Protein AF-A0AAE9IVL5-F1 (afdb_monomer_lite)

InterPro domains:
  IPR004151 7TM GPCR, serpentine receptor class e (Sre) [PF03125] (4-65)
  IPR004151 7TM GPCR, serpentine receptor class e (Sre) [PF03125] (86-334)

Organism: Caenorhabditis briggsae (NCBI:txid6238)

Radius of gyration: 23.77 Å; chains: 1; bounding box: 67×48×66 Å

Sequence (371 aa):
MSGILPEYNIVLVHILDSLLMLPALVMCISLLLSCPSWKEEFLKNLPIIGNHRSSRIGNYDFRQKKSVVSESEVLLTRYILFSVAMIVSFYNSSDLLWLPVYSINDRIHESSFYVILGCFQIVIYCFTGYVIIKTCSIFLRIKLFHENINILMTWFLCQWFEAILAKCVIIPYQTGMIQIGQDPRKTYFNWWTDNRTEMLIVKDKNEIWSLYVSSCFMWHYIWSVMFGPVVVGVERLCATYYIQDYENSRRRQIPIILILVTNLITIPYAYLVINDQIPFMIAYGQCVMNAAIVFFGYLIGFRINVIWRDRMDSDQSRYSLARKFQVEENIRYLLSRVGCVYHMDILLVILERCFYKRDSNNTSIPETFIV

Secondary structure (DSSP, 8-state):
--SSHHHHHHHHHHHHHHHTTHHHHHHHHHHHHHSHHHHHHHHHTSTTTTT-------------------GGGTTGGGGSSSS--EEEEETT---EEEES-SEES-GGGGSHHHHHHHHHHHHHHHHHHHHHHHHHHHHHH--SS-HHHHHHHHHHHHHHHHHHHHHHHHHHHHTTSS--SS-TT--EE-S--S-TTTSEEES-GGGGHHHHHHHHHHHHHHHHHHHHHHHHHHHHHHHHHTTTTTTTS--THHHHHHHHHHHHHHHHHHHHHHTT-S-HHHHHHHHHHHHHHHHHHHHHHHHHHHHHHHHHHH-GGGS-HHHHHHHHHHHHHHHHHHHHHHHHHHHHHHHHHHHHHHHTTT----S----

Structure (mmCIF, N/CA/C/O backbone):
data_AF-A0AAE9IVL5-F1
#
_entry.id   AF-A0AAE9IVL5-F1
#
loop_
_atom_site.group_PDB
_atom_site.id
_atom_site.type_symbol
_atom_site.label_atom_id
_atom_site.label_alt_id
_atom_site.label_comp_id
_atom_site.label_asym_id
_atom_site.label_entity_id
_atom_site.label_seq_id
_atom_site.pdbx_PDB_ins_code
_atom_site.Cartn_x
_atom_site.Cartn_y
_atom_site.Cartn_z
_atom_site.occupancy
_atom_site.B_iso_or_equiv
_atom_site.auth_seq_id
_atom_site.auth_comp_id
_atom_site.auth_asym_id
_atom_site.auth_atom_id
_atom_site.pdbx_PDB_model_num
ATOM 1 N N . MET A 1 1 ? -35.720 -20.111 13.773 1.00 28.56 1 MET A N 1
ATOM 2 C CA . MET A 1 1 ? -34.557 -20.379 12.892 1.00 28.56 1 MET A CA 1
ATOM 3 C C . MET A 1 1 ? -33.635 -19.150 12.899 1.00 28.56 1 MET A C 1
ATOM 5 O O . MET A 1 1 ? -33.369 -18.558 11.867 1.00 28.56 1 MET A O 1
ATOM 9 N N . SER A 1 2 ? -33.217 -18.719 14.096 1.00 26.53 2 SER A N 1
ATOM 10 C CA . SER A 1 2 ? -32.773 -17.340 14.394 1.00 26.53 2 SER A CA 1
ATOM 11 C C . SER A 1 2 ? -31.457 -17.262 15.191 1.00 26.53 2 SER A C 1
ATOM 13 O O . SER A 1 2 ? -31.103 -16.194 15.668 1.00 26.53 2 SER A O 1
ATOM 15 N N . GLY A 1 3 ? -30.729 -18.376 15.340 1.00 27.05 3 GLY A N 1
ATOM 16 C CA . GLY A 1 3 ? -29.498 -18.438 16.146 1.00 27.05 3 GLY A CA 1
ATOM 17 C C . GLY A 1 3 ? -28.181 -18.486 15.362 1.00 27.05 3 GLY A C 1
ATOM 18 O O . GLY A 1 3 ? -27.140 -18.239 15.945 1.00 27.05 3 GLY A O 1
ATOM 19 N N . ILE A 1 4 ? -28.202 -18.780 14.055 1.00 29.44 4 ILE A N 1
ATOM 20 C CA . ILE A 1 4 ? -26.976 -19.097 13.285 1.00 29.44 4 ILE A CA 1
ATOM 21 C C . ILE A 1 4 ? -26.446 -17.886 12.488 1.00 29.44 4 ILE A C 1
ATOM 23 O O . ILE A 1 4 ? -25.255 -17.791 12.210 1.00 29.44 4 ILE A O 1
ATOM 27 N N . LEU A 1 5 ? -27.306 -16.920 12.145 1.00 29.39 5 LEU A N 1
ATOM 28 C CA . LEU A 1 5 ? -26.910 -15.718 11.391 1.00 29.39 5 LEU A CA 1
ATOM 29 C C . LEU A 1 5 ? -25.988 -14.733 12.153 1.00 29.39 5 LEU A C 1
ATOM 31 O O . LEU A 1 5 ? -25.097 -14.177 11.510 1.00 29.39 5 LEU A O 1
ATOM 35 N N . PRO A 1 6 ? -26.160 -14.482 13.470 1.00 43.28 6 PRO A N 1
ATOM 36 C CA . PRO A 1 6 ? -25.337 -13.505 14.190 1.00 43.28 6 PRO A CA 1
ATOM 37 C C . PRO A 1 6 ? -23.869 -13.932 14.292 1.00 43.28 6 PRO A C 1
ATOM 39 O O . PRO A 1 6 ? -22.978 -13.141 14.000 1.00 43.28 6 PRO A O 1
ATOM 42 N N . GLU A 1 7 ? -23.616 -15.198 14.637 1.00 42.75 7 GLU A N 1
ATOM 43 C CA . GLU A 1 7 ? -22.260 -15.747 14.787 1.00 42.75 7 GLU A CA 1
ATOM 44 C C . GLU A 1 7 ? -21.489 -15.750 13.463 1.00 42.75 7 GLU A C 1
ATOM 46 O O . GLU A 1 7 ? -20.293 -15.459 13.440 1.00 42.75 7 GLU A O 1
ATOM 51 N N . TYR A 1 8 ? -22.176 -15.999 12.342 1.00 43.59 8 TYR A N 1
ATOM 52 C CA . TYR A 1 8 ? -21.555 -15.980 11.017 1.00 43.59 8 TYR A CA 1
ATOM 53 C C . TYR A 1 8 ? -21.057 -14.582 10.630 1.00 43.59 8 TYR A C 1
ATOM 55 O O . TYR A 1 8 ? -19.970 -14.449 10.071 1.00 43.59 8 TYR A O 1
ATOM 63 N N . ASN A 1 9 ? -21.815 -13.535 10.974 1.00 53.88 9 ASN A N 1
ATOM 64 C CA . ASN A 1 9 ? -21.404 -12.150 10.739 1.00 53.88 9 ASN A CA 1
ATOM 65 C C . ASN A 1 9 ? -20.173 -11.778 11.577 1.00 53.88 9 ASN A C 1
ATOM 67 O O . ASN A 1 9 ? -19.283 -11.102 11.073 1.00 53.88 9 ASN A O 1
ATOM 71 N N . ILE A 1 10 ? -20.085 -12.262 12.818 1.00 55.78 10 ILE A N 1
ATOM 72 C CA . ILE A 1 10 ? -18.976 -11.975 13.740 1.00 55.78 10 ILE A CA 1
ATOM 73 C C . ILE A 1 10 ? -17.678 -12.684 13.314 1.00 55.78 10 ILE A C 1
ATOM 75 O O . ILE A 1 10 ? -16.611 -12.070 13.281 1.00 55.78 10 ILE A O 1
ATOM 79 N N . VAL A 1 11 ? -17.741 -13.965 12.932 1.00 59.09 11 VAL A N 1
ATOM 80 C CA . VAL A 1 11 ? -16.562 -14.690 12.417 1.00 59.09 11 VAL A CA 1
ATOM 81 C C . VAL A 1 11 ? -16.066 -14.064 11.118 1.00 59.09 11 VAL A C 1
ATOM 83 O O . VAL A 1 11 ? -14.864 -13.851 10.948 1.00 59.09 11 VAL A O 1
ATOM 86 N N . LEU A 1 12 ? -16.991 -13.734 10.212 1.00 56.34 12 LEU A N 1
ATOM 87 C CA . LEU A 1 12 ? -16.667 -13.079 8.951 1.00 56.34 12 LEU A CA 1
ATOM 88 C C . LEU A 1 12 ? -15.954 -11.751 9.216 1.00 56.34 12 LEU A C 1
ATOM 90 O O . LEU A 1 12 ? -14.888 -11.521 8.670 1.00 56.34 12 LEU A O 1
ATOM 94 N N . VAL A 1 13 ? -16.452 -10.944 10.144 1.00 56.38 13 VAL A N 1
ATOM 95 C CA . VAL A 1 13 ? -15.816 -9.702 10.594 1.00 56.38 13 VAL A CA 1
ATOM 96 C C . VAL A 1 13 ? -14.384 -9.885 11.093 1.00 56.38 13 VAL A C 1
ATOM 98 O O . VAL A 1 13 ? -13.509 -9.120 10.692 1.00 56.38 13 VAL A O 1
ATOM 101 N N . HIS A 1 14 ? -14.109 -10.877 11.945 1.00 60.38 14 HIS A N 1
ATOM 102 C CA . HIS A 1 14 ? -12.741 -11.109 12.425 1.00 60.38 14 HIS A CA 1
ATOM 103 C C . HIS A 1 14 ? -11.793 -11.478 11.284 1.00 60.38 14 HIS A C 1
ATOM 105 O O . HIS A 1 14 ? -10.629 -11.066 11.270 1.00 60.38 14 HIS A O 1
ATOM 111 N N . ILE A 1 15 ? -12.303 -12.216 10.296 1.00 59.41 15 ILE A N 1
ATOM 112 C CA . ILE A 1 15 ? -11.577 -12.492 9.060 1.00 59.41 15 ILE A CA 1
ATOM 113 C C . ILE A 1 15 ? -11.349 -11.182 8.292 1.00 59.41 15 ILE A C 1
ATOM 115 O O . ILE A 1 15 ? -10.222 -10.923 7.886 1.00 59.41 15 ILE A O 1
ATOM 119 N N . LEU A 1 16 ? -12.357 -10.315 8.155 1.00 55.78 16 LEU A N 1
ATOM 120 C CA . LEU A 1 16 ? -12.243 -9.025 7.458 1.00 55.78 16 LEU A CA 1
ATOM 121 C C . LEU A 1 16 ? -11.227 -8.073 8.095 1.00 55.78 16 LEU A C 1
ATOM 123 O O . LEU A 1 16 ? -10.409 -7.494 7.383 1.00 55.78 16 LEU A O 1
ATOM 127 N N . ASP A 1 17 ? -11.228 -7.947 9.420 1.00 60.44 17 ASP A N 1
ATOM 128 C CA . ASP A 1 17 ? -10.265 -7.111 10.145 1.00 60.44 17 ASP A CA 1
ATOM 129 C C . ASP A 1 17 ? -8.831 -7.667 10.011 1.00 60.44 17 ASP A C 1
ATOM 131 O O . ASP A 1 17 ? -7.860 -6.922 9.876 1.00 60.44 17 ASP A O 1
ATOM 135 N N . SER A 1 18 ? -8.693 -8.997 9.942 1.00 62.28 18 SER A N 1
ATOM 136 C CA . SER A 1 18 ? -7.418 -9.668 9.644 1.00 62.28 18 SER A CA 1
ATOM 137 C C . SER A 1 18 ? -6.957 -9.457 8.197 1.00 62.28 18 SER A C 1
ATOM 139 O O . SER A 1 18 ? -5.754 -9.440 7.922 1.00 62.28 18 SER A O 1
ATOM 141 N N . LEU A 1 19 ? -7.894 -9.270 7.265 1.00 59.75 19 LEU A N 1
ATOM 142 C CA . LEU A 1 19 ? -7.593 -9.032 5.859 1.00 59.75 19 LEU A CA 1
ATOM 143 C C . LEU A 1 19 ? -7.044 -7.626 5.596 1.00 59.75 19 LEU A C 1
ATOM 145 O O . LEU A 1 19 ? -6.362 -7.464 4.594 1.00 59.75 19 LEU A O 1
ATOM 149 N N . LEU A 1 20 ? -7.242 -6.632 6.469 1.00 62.97 20 LEU A N 1
ATOM 150 C CA . LEU A 1 20 ? -6.710 -5.271 6.266 1.00 62.97 20 LEU A CA 1
ATOM 151 C C . LEU A 1 20 ? -5.170 -5.240 6.180 1.00 62.97 20 LEU A C 1
ATOM 153 O O . LEU A 1 20 ? -4.579 -4.451 5.441 1.00 62.97 20 LEU A O 1
ATOM 157 N N . MET A 1 21 ? -4.514 -6.139 6.916 1.00 67.88 21 MET A N 1
ATOM 158 C CA . MET A 1 21 ? -3.053 -6.220 7.028 1.00 67.88 21 MET A CA 1
ATOM 159 C C . MET A 1 21 ? -2.430 -7.292 6.119 1.00 67.88 21 MET A C 1
ATOM 161 O O . MET A 1 21 ? -1.206 -7.340 5.974 1.00 67.88 21 MET A O 1
ATOM 165 N N . LEU A 1 22 ? -3.256 -8.134 5.486 1.00 67.06 22 LEU A N 1
ATOM 166 C CA . LEU A 1 22 ? -2.837 -9.219 4.595 1.00 67.06 22 LEU A CA 1
ATOM 167 C C . LEU A 1 22 ? -2.326 -8.768 3.204 1.00 67.06 22 LEU A C 1
ATOM 169 O O . LEU A 1 22 ? -1.460 -9.459 2.663 1.00 67.06 22 LEU A O 1
ATOM 173 N N . PRO A 1 23 ? -2.770 -7.639 2.602 1.00 69.31 23 PRO A N 1
ATOM 174 C CA . PRO A 1 23 ? -2.285 -7.187 1.302 1.00 69.31 23 PRO A CA 1
ATOM 175 C C . PRO A 1 23 ? -0.767 -7.087 1.217 1.00 69.31 23 PRO A C 1
ATOM 177 O O . PRO A 1 23 ? -0.198 -7.457 0.196 1.00 69.31 23 PRO A O 1
ATOM 180 N N . ALA A 1 24 ? -0.089 -6.664 2.288 1.00 69.31 24 ALA A N 1
ATOM 181 C CA . ALA A 1 24 ? 1.371 -6.616 2.321 1.00 69.31 24 ALA A CA 1
ATOM 182 C C . ALA A 1 24 ? 2.000 -8.011 2.153 1.00 69.31 24 ALA A C 1
ATOM 184 O O . ALA A 1 24 ? 2.929 -8.175 1.362 1.00 69.31 24 ALA A O 1
ATOM 185 N N . LEU A 1 25 ? 1.451 -9.032 2.822 1.00 71.81 25 LEU A N 1
ATOM 186 C CA . LEU A 1 25 ? 1.890 -10.422 2.679 1.00 71.81 25 LEU A CA 1
ATOM 187 C C . LEU A 1 25 ? 1.663 -10.934 1.252 1.00 71.81 25 LEU A C 1
ATOM 189 O O . LEU A 1 25 ? 2.580 -11.488 0.642 1.00 71.81 25 LEU A O 1
ATOM 193 N N . VAL A 1 26 ? 0.461 -10.720 0.710 1.00 67.94 26 VAL A N 1
ATOM 194 C CA . VAL A 1 26 ? 0.098 -11.140 -0.654 1.00 67.94 26 VAL A CA 1
ATOM 195 C C . VAL A 1 26 ? 0.996 -10.458 -1.685 1.00 67.94 26 VAL A C 1
ATOM 197 O O . VAL A 1 26 ? 1.512 -11.123 -2.585 1.00 67.94 26 VAL A O 1
ATOM 200 N N . MET A 1 27 ? 1.251 -9.157 -1.530 1.00 70.06 27 MET A N 1
ATOM 201 C CA . MET A 1 27 ? 2.171 -8.408 -2.384 1.00 70.06 27 MET A CA 1
ATOM 202 C C . MET A 1 27 ? 3.596 -8.955 -2.291 1.00 70.06 27 MET A C 1
ATOM 204 O O . MET A 1 27 ? 4.199 -9.218 -3.328 1.00 70.06 27 MET A O 1
ATOM 208 N N . CYS A 1 28 ? 4.136 -9.181 -1.090 1.00 70.88 28 CYS A N 1
ATOM 209 C CA . CYS A 1 28 ? 5.479 -9.744 -0.928 1.00 70.88 28 CYS A CA 1
ATOM 210 C C . CYS A 1 28 ? 5.612 -11.115 -1.593 1.00 70.88 28 CYS A C 1
ATOM 212 O O . CYS A 1 28 ? 6.550 -11.330 -2.359 1.00 70.88 28 CYS A O 1
ATOM 214 N N . ILE A 1 29 ? 4.670 -12.030 -1.347 1.00 69.38 29 ILE A N 1
ATOM 215 C CA . ILE A 1 29 ? 4.691 -13.368 -1.949 1.00 69.38 29 ILE A CA 1
ATOM 216 C C . ILE A 1 29 ? 4.598 -13.262 -3.473 1.00 69.38 29 ILE A C 1
ATOM 218 O O . ILE A 1 29 ? 5.413 -13.857 -4.177 1.00 69.38 29 ILE A O 1
ATOM 222 N N . SER A 1 30 ? 3.671 -12.455 -3.992 1.00 66.69 30 SER A N 1
ATOM 223 C CA . SER A 1 30 ? 3.506 -12.254 -5.436 1.00 66.69 30 SER A CA 1
ATOM 224 C C . SER A 1 30 ? 4.778 -11.697 -6.077 1.00 66.69 30 SER A C 1
ATOM 226 O O . SER A 1 30 ? 5.223 -12.191 -7.113 1.00 66.69 30 SER A O 1
ATOM 228 N N . LEU A 1 31 ? 5.424 -10.722 -5.430 1.00 69.00 31 LEU A N 1
ATOM 229 C CA . LEU A 1 31 ? 6.685 -10.151 -5.895 1.00 69.00 31 LEU A CA 1
ATOM 230 C C . LEU A 1 31 ? 7.811 -11.186 -5.884 1.00 69.00 31 LEU A C 1
ATOM 232 O O . LEU A 1 31 ? 8.488 -11.346 -6.900 1.00 69.00 31 LEU A O 1
ATOM 236 N N . LEU A 1 32 ? 7.989 -11.923 -4.788 1.00 71.69 32 LEU A N 1
ATOM 237 C CA . LEU A 1 32 ? 9.016 -12.959 -4.675 1.00 71.69 32 LEU A CA 1
ATOM 238 C C . LEU A 1 32 ? 8.833 -14.062 -5.724 1.00 71.69 32 LEU A C 1
ATOM 240 O O . LEU A 1 32 ? 9.809 -14.507 -6.322 1.00 71.69 32 LEU A O 1
ATOM 244 N N . LEU A 1 33 ? 7.591 -14.478 -5.982 1.00 69.75 33 LEU A N 1
ATOM 245 C CA . LEU A 1 33 ? 7.274 -15.518 -6.961 1.00 69.75 33 LEU A CA 1
ATOM 246 C C . LEU A 1 33 ? 7.348 -15.029 -8.414 1.00 69.75 33 LEU A C 1
ATOM 248 O O . LEU A 1 33 ? 7.536 -15.849 -9.313 1.00 69.75 33 LEU A O 1
ATOM 252 N N . SER A 1 34 ? 7.256 -13.717 -8.650 1.00 66.62 34 SER A N 1
ATOM 253 C CA . SER A 1 34 ? 7.318 -13.130 -9.995 1.00 66.62 34 SER A CA 1
ATOM 254 C C . SER A 1 34 ? 8.694 -13.241 -10.663 1.00 66.62 34 SER A C 1
ATOM 256 O O . SER A 1 34 ? 8.789 -13.146 -11.888 1.00 66.62 34 SER A O 1
ATOM 258 N N . CYS A 1 35 ? 9.760 -13.460 -9.882 1.00 66.62 35 CYS A N 1
ATOM 259 C CA . CYS A 1 35 ? 11.118 -13.630 -10.387 1.00 66.62 35 CYS A CA 1
ATOM 260 C C . CYS A 1 35 ? 11.752 -14.922 -9.842 1.00 66.62 35 CYS A C 1
ATOM 262 O O . CYS A 1 35 ? 11.909 -15.050 -8.625 1.00 66.62 35 CYS A O 1
ATOM 264 N N . PRO A 1 36 ? 12.209 -15.849 -10.709 1.00 71.75 36 PRO A N 1
ATOM 265 C CA . PRO A 1 36 ? 12.886 -17.071 -10.276 1.00 71.75 36 PRO A CA 1
ATOM 266 C C . PRO A 1 36 ? 14.087 -16.814 -9.358 1.00 71.75 36 PRO A C 1
ATOM 268 O O . PRO A 1 36 ? 14.244 -17.512 -8.362 1.00 71.75 36 PRO A O 1
ATOM 271 N N . SER A 1 37 ? 14.890 -15.778 -9.631 1.00 73.81 37 SER A N 1
ATOM 272 C CA . SER A 1 37 ? 16.065 -15.436 -8.817 1.00 73.81 37 SER A CA 1
ATOM 273 C C . SER A 1 37 ? 15.693 -15.015 -7.393 1.00 73.81 37 SER A C 1
ATOM 275 O O . SER A 1 37 ? 16.352 -15.420 -6.440 1.00 73.81 37 SER A O 1
ATOM 277 N N . TRP A 1 38 ? 14.620 -14.238 -7.232 1.00 75.75 38 TRP A N 1
ATOM 278 C CA . TRP A 1 38 ? 14.120 -13.843 -5.914 1.00 75.75 38 TRP A CA 1
ATOM 279 C C . TRP A 1 38 ? 13.466 -15.004 -5.177 1.00 75.75 38 TRP A C 1
ATOM 281 O O . TRP A 1 38 ? 13.733 -15.200 -3.994 1.00 75.75 38 TRP A O 1
ATOM 291 N N . LYS A 1 39 ? 12.668 -15.811 -5.883 1.00 76.94 39 LYS A N 1
ATOM 292 C CA . LYS A 1 39 ? 12.068 -17.032 -5.343 1.00 76.94 39 LYS A CA 1
ATOM 293 C C . LYS A 1 39 ? 13.135 -17.988 -4.821 1.00 76.94 39 LYS A C 1
ATOM 295 O O . LYS A 1 39 ? 13.011 -18.490 -3.710 1.00 76.94 39 LYS A O 1
ATOM 300 N N . GLU A 1 40 ? 14.172 -18.253 -5.608 1.00 79.06 40 GLU A N 1
ATOM 301 C CA . GLU A 1 40 ? 15.255 -19.143 -5.200 1.00 79.06 40 GLU A CA 1
ATOM 302 C C . GLU A 1 40 ? 16.015 -18.608 -3.992 1.00 79.06 40 GLU A C 1
ATOM 304 O O . GLU A 1 40 ? 16.273 -19.372 -3.066 1.00 79.06 40 GLU A O 1
ATOM 309 N N . GLU A 1 41 ? 16.362 -17.319 -3.979 1.00 79.88 41 GLU A N 1
ATOM 310 C CA . GLU A 1 41 ? 17.044 -16.708 -2.835 1.00 79.88 41 GLU A CA 1
ATOM 311 C C . GLU A 1 41 ? 16.170 -16.756 -1.576 1.00 79.88 41 GLU A C 1
ATOM 313 O O . GLU A 1 41 ? 16.663 -17.048 -0.488 1.00 79.88 41 GLU A O 1
ATOM 318 N N . PHE A 1 42 ? 14.863 -16.529 -1.712 1.00 81.50 42 PHE A N 1
ATOM 319 C CA . PHE A 1 42 ? 13.922 -16.657 -0.606 1.00 81.50 42 PHE A CA 1
ATOM 320 C C . PHE A 1 42 ? 13.864 -18.098 -0.086 1.00 81.50 42 PHE A C 1
ATOM 322 O O . PHE A 1 42 ? 14.090 -18.320 1.101 1.00 81.50 42 PHE A O 1
ATOM 329 N N . LEU A 1 43 ? 13.649 -19.082 -0.968 1.00 80.50 43 LEU A N 1
ATOM 330 C CA . LEU A 1 43 ? 13.535 -20.500 -0.602 1.00 80.50 43 LEU A CA 1
ATOM 331 C C . LEU A 1 43 ? 14.827 -21.068 0.003 1.00 80.50 43 LEU A C 1
ATOM 333 O O . LEU A 1 43 ? 14.756 -21.835 0.961 1.00 80.50 43 LEU A O 1
ATOM 337 N N . LYS A 1 44 ? 16.001 -20.675 -0.512 1.00 76.88 44 LYS A N 1
ATOM 338 C CA . LYS A 1 44 ? 17.315 -21.084 0.024 1.00 76.88 44 LYS A CA 1
ATOM 339 C C . LYS A 1 44 ? 17.523 -20.607 1.461 1.00 76.88 44 LYS A C 1
ATOM 341 O O . LYS A 1 44 ? 18.167 -21.295 2.244 1.00 76.88 44 LYS A O 1
ATOM 346 N N . ASN A 1 45 ? 16.964 -19.450 1.807 1.00 72.31 45 ASN A N 1
ATOM 347 C CA . ASN A 1 45 ? 17.096 -18.839 3.126 1.00 72.31 45 ASN A CA 1
ATOM 348 C C . ASN A 1 45 ? 15.944 -19.200 4.089 1.00 72.31 45 ASN A C 1
ATOM 350 O O . ASN A 1 45 ? 15.885 -18.642 5.190 1.00 72.31 45 ASN A O 1
ATOM 354 N N . LEU A 1 46 ? 15.032 -20.108 3.702 1.00 74.69 46 LEU A N 1
ATOM 355 C CA . LEU A 1 46 ? 13.992 -20.624 4.593 1.00 74.69 46 LEU A CA 1
ATOM 356 C C . LEU A 1 46 ? 14.559 -21.715 5.516 1.00 74.69 46 LEU A C 1
ATOM 358 O O . LEU A 1 46 ? 15.193 -22.654 5.030 1.00 74.69 46 LEU A O 1
ATOM 362 N N . PRO A 1 47 ? 14.255 -21.669 6.826 1.00 61.88 47 PRO A N 1
ATOM 363 C CA . PRO A 1 47 ? 14.821 -22.596 7.810 1.00 61.88 47 PRO A CA 1
ATOM 364 C C . PRO A 1 47 ? 14.450 -24.071 7.570 1.00 61.88 47 PRO A C 1
ATOM 366 O O . PRO A 1 47 ? 15.158 -24.953 8.038 1.00 61.88 47 PRO A O 1
ATOM 369 N N . ILE A 1 48 ? 13.368 -24.347 6.831 1.00 61.22 48 ILE A N 1
ATOM 370 C CA . ILE A 1 48 ? 12.828 -25.703 6.618 1.00 61.22 48 ILE A CA 1
ATOM 371 C C . ILE A 1 48 ? 13.269 -26.304 5.264 1.00 61.22 48 ILE A C 1
ATOM 373 O O . ILE A 1 48 ? 13.335 -27.519 5.118 1.00 61.22 48 ILE A O 1
ATOM 377 N N . ILE A 1 49 ? 13.591 -25.470 4.265 1.00 57.88 49 ILE A N 1
ATOM 378 C CA . ILE A 1 49 ? 13.792 -25.892 2.858 1.00 57.88 49 ILE A CA 1
ATOM 379 C C . ILE A 1 49 ? 15.265 -25.770 2.409 1.00 57.88 49 ILE A C 1
ATOM 381 O O . ILE A 1 49 ? 15.647 -26.318 1.373 1.00 57.88 49 ILE A O 1
ATOM 385 N N . GLY A 1 50 ? 16.121 -25.124 3.211 1.00 47.12 50 GLY A N 1
ATOM 386 C CA . GLY A 1 50 ? 17.497 -24.730 2.866 1.00 47.12 50 GLY A CA 1
ATOM 387 C C . GLY A 1 50 ? 18.493 -25.837 2.475 1.00 47.12 50 GLY A C 1
ATOM 388 O O . GLY A 1 50 ? 19.616 -25.514 2.098 1.00 47.12 50 GLY A O 1
ATOM 389 N N . ASN A 1 51 ? 18.110 -27.119 2.492 1.00 44.97 51 ASN A N 1
ATOM 390 C CA . ASN A 1 51 ? 19.007 -28.235 2.164 1.00 44.97 51 ASN A CA 1
ATOM 391 C C . ASN A 1 51 ? 18.832 -28.842 0.761 1.00 44.97 51 ASN A C 1
ATOM 393 O O . ASN A 1 51 ? 19.626 -29.705 0.381 1.00 44.97 51 ASN A O 1
ATOM 397 N N . HIS A 1 52 ? 17.874 -28.395 -0.060 1.00 44.72 52 HIS A N 1
ATOM 398 C CA . HIS A 1 52 ? 17.799 -28.874 -1.447 1.00 44.72 52 HIS A CA 1
ATOM 399 C C . HIS A 1 52 ? 18.728 -28.082 -2.375 1.00 44.72 52 HIS A C 1
ATOM 401 O O . HIS A 1 52 ? 18.373 -27.075 -2.988 1.00 44.72 52 HIS A O 1
ATOM 407 N N . ARG A 1 53 ? 19.957 -28.587 -2.493 1.00 44.62 53 ARG A N 1
ATOM 408 C CA . ARG A 1 53 ? 20.964 -28.153 -3.464 1.00 44.62 53 ARG A CA 1
ATOM 409 C C . ARG A 1 53 ? 20.488 -28.507 -4.881 1.00 44.62 53 ARG A C 1
ATOM 411 O O . ARG A 1 53 ? 20.706 -29.620 -5.347 1.00 44.62 53 ARG A O 1
ATOM 418 N N . SER A 1 54 ? 19.842 -27.576 -5.584 1.00 37.38 54 SER A N 1
ATOM 419 C CA . SER A 1 54 ? 19.623 -27.730 -7.028 1.00 37.38 54 SER A CA 1
ATOM 420 C C . SER A 1 54 ? 20.922 -27.407 -7.765 1.00 37.38 54 SER A C 1
ATOM 422 O O . SER A 1 54 ? 21.278 -26.248 -7.979 1.00 37.38 54 SER A O 1
ATOM 424 N N . SER A 1 55 ? 21.677 -28.448 -8.104 1.00 39.44 55 SER A N 1
ATOM 425 C CA . SER A 1 55 ? 22.771 -28.371 -9.065 1.00 39.44 55 SER A CA 1
ATOM 426 C C . SER A 1 55 ? 22.194 -28.421 -10.479 1.00 39.44 55 SER A C 1
ATOM 428 O O . SER A 1 55 ? 21.798 -29.498 -10.925 1.00 39.44 55 SER A O 1
ATOM 430 N N . ARG A 1 56 ? 22.159 -27.282 -11.179 1.00 37.41 56 ARG A N 1
ATOM 431 C CA . ARG A 1 56 ? 22.424 -27.150 -12.628 1.00 37.41 56 ARG A CA 1
ATOM 432 C C . ARG A 1 56 ? 22.173 -25.709 -13.070 1.00 37.41 56 ARG A C 1
ATOM 434 O O . ARG A 1 56 ? 21.051 -25.219 -13.021 1.00 37.41 56 ARG A O 1
ATOM 441 N N . ILE A 1 57 ? 23.231 -25.071 -13.564 1.00 43.81 57 ILE A N 1
ATOM 442 C CA . ILE A 1 57 ? 23.136 -23.960 -14.511 1.00 43.81 57 ILE A CA 1
ATOM 443 C C . ILE A 1 57 ? 22.565 -24.578 -15.794 1.00 43.81 57 ILE A C 1
ATOM 445 O O . ILE A 1 57 ? 23.284 -25.226 -16.550 1.00 43.81 57 ILE A O 1
ATOM 449 N N . GLY A 1 58 ? 21.247 -24.505 -15.962 1.00 30.25 58 GLY A N 1
ATOM 450 C CA . GLY A 1 58 ? 20.570 -24.864 -17.203 1.00 30.25 58 GLY A CA 1
ATOM 451 C C . GLY A 1 58 ? 20.453 -23.628 -18.083 1.00 30.25 58 GLY A C 1
ATOM 452 O O . GLY A 1 58 ? 20.054 -22.573 -17.596 1.00 30.25 58 GLY A O 1
ATOM 453 N N . ASN A 1 59 ? 20.809 -23.754 -19.362 1.00 32.72 59 ASN A N 1
ATOM 454 C CA . ASN A 1 59 ? 20.552 -22.733 -20.375 1.00 32.72 59 ASN A CA 1
ATOM 455 C C . ASN A 1 59 ? 19.072 -22.318 -20.328 1.00 32.72 59 ASN A C 1
ATOM 457 O O . ASN A 1 59 ? 18.182 -23.156 -20.473 1.00 32.72 59 ASN A O 1
ATOM 461 N N . TYR A 1 60 ? 18.831 -21.031 -20.080 1.00 37.84 60 TYR A N 1
ATOM 462 C CA . TYR A 1 60 ? 17.497 -20.456 -19.956 1.00 37.84 60 TYR A CA 1
ATOM 463 C C . TYR A 1 60 ? 16.889 -20.240 -21.344 1.00 37.84 60 TYR A C 1
ATOM 465 O O . TYR A 1 60 ? 17.342 -19.373 -22.088 1.00 37.84 60 TYR A O 1
ATOM 473 N N . ASP A 1 61 ? 15.849 -21.006 -21.669 1.00 28.98 61 ASP A N 1
ATOM 474 C CA . ASP A 1 61 ? 14.975 -20.738 -22.810 1.00 28.98 61 ASP A CA 1
ATOM 475 C C . ASP A 1 61 ? 13.809 -19.833 -22.366 1.00 28.98 61 ASP A C 1
ATOM 477 O O . ASP A 1 61 ? 13.139 -20.083 -21.361 1.00 28.98 61 ASP A O 1
ATOM 481 N N . PHE A 1 62 ? 13.602 -18.738 -23.097 1.00 35.00 62 PHE A N 1
ATOM 482 C CA . PHE A 1 62 ? 12.840 -17.549 -22.694 1.00 35.00 62 PHE A CA 1
ATOM 483 C C . PHE A 1 62 ? 11.364 -17.576 -23.134 1.00 35.00 62 PHE A C 1
ATOM 485 O O . PHE A 1 62 ? 10.741 -16.529 -23.323 1.00 35.00 62 PHE A O 1
ATOM 492 N N . ARG A 1 63 ? 10.753 -18.756 -23.298 1.00 30.86 63 ARG A N 1
ATOM 493 C CA . ARG A 1 63 ? 9.312 -18.848 -23.595 1.00 30.86 63 ARG A CA 1
ATOM 494 C C . ARG A 1 63 ? 8.474 -18.901 -22.320 1.00 30.86 63 ARG A C 1
ATOM 496 O O . ARG A 1 63 ? 8.368 -19.926 -21.654 1.00 30.86 63 ARG A O 1
ATOM 503 N N . GLN A 1 64 ? 7.867 -17.749 -22.026 1.00 36.25 64 GLN A N 1
ATOM 504 C CA . GLN A 1 64 ? 6.792 -17.496 -21.062 1.00 36.25 64 GLN A CA 1
ATOM 505 C C . GLN A 1 64 ? 5.919 -18.721 -20.749 1.00 36.25 64 GLN A C 1
ATOM 507 O O . GLN A 1 64 ? 5.149 -19.190 -21.589 1.00 36.25 64 GLN A O 1
ATOM 512 N N . LYS A 1 65 ? 5.931 -19.148 -19.485 1.00 26.23 65 LYS A N 1
ATOM 513 C CA . LYS A 1 65 ? 4.849 -19.955 -18.917 1.00 26.23 65 LYS A CA 1
ATOM 514 C C . LYS A 1 65 ? 3.789 -18.989 -18.381 1.00 26.23 65 LYS A C 1
ATOM 516 O O . LYS A 1 65 ? 4.056 -18.256 -17.432 1.00 26.23 65 LYS A O 1
ATOM 521 N N . LYS A 1 66 ? 2.611 -18.953 -19.014 1.00 31.80 66 LYS A N 1
ATOM 522 C CA . LYS A 1 66 ? 1.430 -18.230 -18.511 1.00 31.80 66 LYS A CA 1
ATOM 523 C C . LYS A 1 66 ? 1.098 -18.731 -17.102 1.00 31.80 66 LYS A C 1
ATOM 525 O O . LYS A 1 66 ? 0.822 -19.916 -16.926 1.00 31.80 66 LYS A O 1
ATOM 530 N N . SER A 1 67 ? 1.118 -17.839 -16.118 1.00 33.19 67 SER A N 1
ATOM 531 C CA . SER A 1 67 ? 0.566 -18.090 -14.788 1.00 33.19 67 SER A CA 1
ATOM 532 C C . SER A 1 67 ? -0.961 -18.089 -14.878 1.00 33.19 67 SER A C 1
ATOM 534 O O . SER A 1 67 ? -1.562 -17.055 -15.169 1.00 33.19 67 SER A O 1
ATOM 536 N N . VAL A 1 68 ? -1.581 -19.248 -14.666 1.00 30.88 68 VAL A N 1
ATOM 537 C CA . VAL A 1 68 ? -3.031 -19.378 -14.480 1.00 30.88 68 VAL A CA 1
ATOM 538 C C . VAL A 1 68 ? -3.302 -19.170 -12.992 1.00 30.88 68 VAL A C 1
ATOM 540 O O . VAL A 1 68 ? -2.794 -19.926 -12.167 1.00 30.88 68 VAL A O 1
ATOM 543 N N . VAL A 1 69 ? -4.030 -18.105 -12.664 1.00 34.47 69 VAL A N 1
ATOM 544 C CA . VAL A 1 69 ? -4.495 -17.787 -11.303 1.00 34.47 69 VAL A CA 1
ATOM 545 C C . VAL A 1 69 ? -5.698 -18.682 -10.987 1.00 34.47 69 VAL A C 1
ATOM 547 O O . VAL A 1 69 ? -6.541 -18.890 -11.859 1.00 34.47 69 VAL A O 1
ATOM 550 N N . SER A 1 70 ? -5.761 -19.251 -9.779 1.00 30.86 70 SER A N 1
ATOM 551 C CA . SER A 1 70 ? -6.839 -20.171 -9.381 1.00 30.86 70 SER A CA 1
ATOM 552 C C . SER A 1 70 ? -8.095 -19.414 -8.924 1.00 30.86 70 SER A C 1
ATOM 554 O O . SER A 1 70 ? -8.003 -18.436 -8.184 1.00 30.86 70 SER A O 1
ATOM 556 N N . GLU A 1 71 ? -9.280 -19.881 -9.332 1.00 28.91 71 GLU A N 1
ATOM 557 C CA . GLU A 1 71 ? -10.589 -19.260 -9.039 1.00 28.91 71 GLU A CA 1
ATOM 558 C C . GLU A 1 71 ? -10.903 -19.120 -7.535 1.00 28.91 71 GLU A C 1
ATOM 560 O O . GLU A 1 71 ? -11.704 -18.271 -7.145 1.00 28.91 71 GLU A O 1
ATOM 565 N N . SER A 1 72 ? -10.239 -19.885 -6.663 1.00 28.75 72 SER A N 1
ATOM 566 C CA . SER A 1 72 ? -10.392 -19.800 -5.203 1.00 28.75 72 SER A CA 1
ATOM 567 C C . SER A 1 72 ? -9.836 -18.509 -4.580 1.00 28.75 72 SER A C 1
ATOM 569 O O . SER A 1 72 ? -10.272 -18.125 -3.497 1.00 28.75 72 SER A O 1
ATOM 571 N N . GLU A 1 73 ? -8.926 -17.800 -5.257 1.00 34.16 73 GLU A N 1
ATOM 572 C CA . GLU A 1 73 ? -8.317 -16.547 -4.766 1.00 34.16 73 GLU A CA 1
ATOM 573 C C . GLU A 1 73 ? -9.170 -15.298 -5.092 1.00 34.16 73 GLU A C 1
ATOM 575 O O . GLU A 1 73 ? -8.949 -14.214 -4.549 1.00 34.16 73 GLU A O 1
ATOM 580 N N . VAL A 1 74 ? -10.207 -15.462 -5.925 1.00 31.86 74 VAL A N 1
ATOM 581 C CA . VAL A 1 74 ? -11.099 -14.396 -6.426 1.00 31.86 74 VAL A CA 1
ATOM 582 C C . VAL A 1 74 ? -12.215 -14.039 -5.429 1.00 31.86 74 VAL A C 1
ATOM 584 O O . VAL A 1 74 ? -12.704 -12.910 -5.411 1.00 31.86 74 VAL A O 1
ATOM 587 N N . LEU A 1 75 ? -12.609 -14.974 -4.556 1.00 31.44 75 LEU A N 1
ATOM 588 C CA . LEU A 1 75 ? -13.694 -14.780 -3.580 1.00 31.44 75 LEU A CA 1
ATOM 589 C C . LEU A 1 75 ? -13.247 -14.070 -2.292 1.00 31.44 75 LEU A C 1
ATOM 591 O O . LEU A 1 75 ? -14.035 -13.338 -1.694 1.00 31.44 75 LEU A O 1
ATOM 595 N N . LEU A 1 76 ? -11.992 -14.261 -1.876 1.00 34.72 76 LEU A N 1
ATOM 596 C CA . LEU A 1 76 ? -11.462 -13.790 -0.587 1.00 34.72 76 LEU A CA 1
ATOM 597 C C . LEU A 1 76 ? -11.217 -12.268 -0.562 1.00 34.72 76 LEU A C 1
ATOM 599 O O . LEU A 1 76 ? -11.320 -11.615 0.472 1.00 34.72 76 LEU A O 1
ATOM 603 N N . THR A 1 77 ? -10.948 -11.694 -1.732 1.00 35.56 77 THR A N 1
ATOM 604 C CA . THR A 1 77 ? -10.500 -10.305 -1.920 1.00 35.56 77 THR A CA 1
ATOM 605 C C . THR A 1 77 ? -11.662 -9.299 -2.030 1.00 35.56 77 THR A C 1
ATOM 607 O O . THR A 1 77 ? -11.476 -8.087 -1.954 1.00 35.56 77 THR A O 1
ATOM 610 N N . ARG A 1 78 ? -12.898 -9.810 -2.111 1.00 31.91 78 ARG A N 1
ATOM 611 C CA . ARG A 1 78 ? -14.170 -9.081 -2.269 1.00 31.91 78 ARG A CA 1
ATOM 612 C C . ARG A 1 78 ? -14.544 -8.141 -1.111 1.00 31.91 78 ARG A C 1
ATOM 614 O O . ARG A 1 78 ? -15.442 -7.320 -1.272 1.00 31.91 78 ARG A O 1
ATOM 621 N N . TYR A 1 79 ? -13.882 -8.237 0.040 1.00 37.66 79 TYR A N 1
ATOM 622 C CA . TYR A 1 79 ? -14.369 -7.616 1.276 1.00 37.66 79 TYR A CA 1
ATOM 623 C C . TYR A 1 79 ? -13.350 -6.731 2.022 1.00 37.66 79 TYR A C 1
ATOM 625 O O . TYR A 1 79 ? -13.652 -6.235 3.101 1.00 37.66 79 TYR A O 1
ATOM 633 N N . ILE A 1 80 ? -12.145 -6.507 1.495 1.00 39.59 80 ILE A N 1
ATOM 634 C CA . ILE A 1 80 ? -11.021 -5.985 2.301 1.00 39.59 80 ILE A CA 1
ATOM 635 C C . ILE A 1 80 ? -11.108 -4.470 2.578 1.00 39.59 80 ILE A C 1
ATOM 637 O O . ILE A 1 80 ? -10.607 -4.013 3.600 1.00 39.59 80 ILE A O 1
ATOM 641 N N . LEU A 1 81 ? -11.784 -3.685 1.726 1.00 38.69 81 LEU A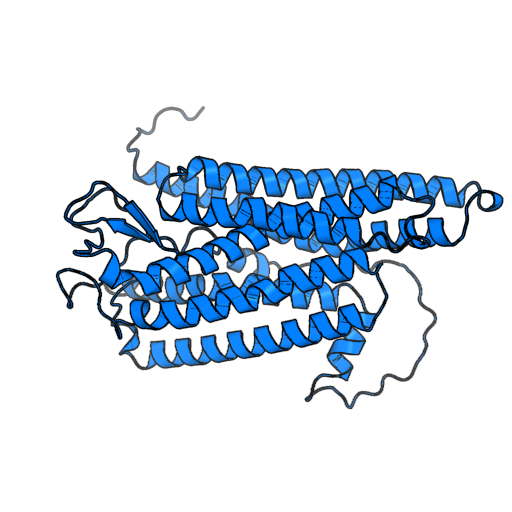 N 1
ATOM 642 C CA . LEU A 1 81 ? -11.793 -2.217 1.856 1.00 38.69 81 LEU A CA 1
ATOM 643 C C . LEU A 1 81 ? -13.053 -1.603 2.476 1.00 38.69 81 LEU A C 1
ATOM 645 O O . LEU A 1 81 ? -13.019 -0.455 2.906 1.00 38.69 81 LEU A O 1
ATOM 649 N N . PHE A 1 82 ? -14.164 -2.340 2.525 1.00 40.19 82 PHE A N 1
ATOM 650 C CA . PHE A 1 82 ? -15.460 -1.789 2.948 1.00 40.19 82 PHE A CA 1
ATOM 651 C C . PHE A 1 82 ? -15.746 -1.985 4.448 1.00 40.19 82 PHE A C 1
ATOM 653 O O . PHE A 1 82 ? -16.840 -1.676 4.910 1.00 40.19 82 PHE A O 1
ATOM 660 N N . SER A 1 83 ? -14.784 -2.525 5.206 1.00 42.03 83 SER A N 1
ATOM 661 C CA . SER A 1 83 ? -15.135 -3.368 6.350 1.00 42.03 83 SER A CA 1
ATOM 662 C C . SER A 1 83 ? -14.711 -2.892 7.740 1.00 42.03 83 SER A C 1
ATOM 664 O O . SER A 1 83 ? -14.870 -3.623 8.714 1.00 42.03 83 SER A O 1
ATOM 666 N N . VAL A 1 84 ? -14.100 -1.721 7.873 1.00 50.34 84 VAL A N 1
ATOM 667 C CA . VAL A 1 84 ? -13.406 -1.421 9.134 1.00 50.34 84 VAL A CA 1
ATOM 668 C C . VAL A 1 84 ? -13.486 0.049 9.505 1.00 50.34 84 VAL A C 1
ATOM 670 O O . VAL A 1 84 ? -12.542 0.547 10.083 1.00 50.34 84 VAL A O 1
ATOM 673 N N . ALA A 1 85 ? -14.552 0.774 9.163 1.00 51.41 85 ALA A N 1
ATOM 674 C CA . ALA A 1 85 ? -14.726 2.148 9.636 1.00 51.41 85 ALA A CA 1
ATOM 675 C C . ALA A 1 85 ? -15.943 2.246 10.562 1.00 51.41 85 ALA A C 1
ATOM 677 O O . ALA A 1 85 ? -17.011 1.763 10.202 1.00 51.41 85 ALA A O 1
ATOM 678 N N . MET A 1 86 ? -15.783 2.865 11.733 1.00 62.62 86 MET A N 1
ATOM 679 C CA . MET A 1 86 ? -16.862 3.171 12.673 1.00 62.62 86 MET A CA 1
ATOM 680 C C . MET A 1 86 ? -16.922 4.679 12.923 1.00 62.62 86 MET A C 1
ATOM 682 O O . MET A 1 86 ? -15.888 5.330 13.096 1.00 62.62 86 MET A O 1
ATOM 686 N N . ILE A 1 87 ? -18.145 5.214 12.985 1.00 62.84 87 ILE A N 1
ATOM 687 C CA . ILE A 1 87 ? -18.405 6.620 13.310 1.00 62.84 87 ILE A CA 1
ATOM 688 C C . ILE A 1 87 ? -18.552 6.805 14.820 1.00 62.84 87 ILE A C 1
ATOM 690 O O . ILE A 1 87 ? -19.376 6.155 15.469 1.00 62.84 87 ILE A O 1
ATOM 694 N N . VAL A 1 88 ? -17.784 7.744 15.368 1.00 65.25 88 VAL A N 1
ATOM 695 C CA . VAL A 1 88 ? -17.853 8.178 16.766 1.00 65.25 88 VAL A CA 1
ATOM 696 C C . VAL A 1 88 ? -18.315 9.627 16.824 1.00 65.25 88 VAL A C 1
ATOM 698 O O . VAL A 1 88 ? -17.858 10.453 16.042 1.00 65.25 88 VAL A O 1
ATOM 701 N N . SER A 1 89 ? -19.205 9.945 17.761 1.00 69.44 89 SER A N 1
ATOM 702 C CA . SER A 1 89 ? -19.701 11.308 17.980 1.00 69.44 89 SER A CA 1
ATOM 703 C C . SER A 1 89 ? -19.324 11.815 19.371 1.00 69.44 89 SER A C 1
ATOM 705 O O . SER A 1 89 ? -19.150 11.037 20.315 1.00 69.44 89 SER A O 1
ATOM 707 N N . PHE A 1 90 ? -19.204 13.133 19.517 1.00 72.69 90 PHE A N 1
ATOM 708 C CA . PHE A 1 90 ? -18.941 13.762 20.810 1.00 72.69 90 PHE A CA 1
ATOM 709 C C . PHE A 1 90 ? -20.219 14.276 21.461 1.00 72.69 90 PHE A C 1
ATOM 711 O O . PHE A 1 90 ? -21.086 14.841 20.802 1.00 72.69 90 PHE A O 1
ATOM 718 N N . TYR A 1 91 ? -20.305 14.149 22.786 1.00 57.66 91 TYR A N 1
ATOM 719 C CA . TYR A 1 91 ? -21.490 14.561 23.544 1.00 57.66 91 TYR A CA 1
ATOM 720 C C . TYR A 1 91 ? -21.831 16.060 23.384 1.00 57.66 91 TYR A C 1
ATOM 722 O O . TYR A 1 91 ? -23.002 16.416 23.306 1.00 57.66 91 TYR A O 1
ATOM 730 N N . ASN A 1 92 ? -20.814 16.927 23.281 1.00 64.56 92 ASN A N 1
ATOM 731 C CA . ASN A 1 92 ? -20.965 18.390 23.220 1.00 64.56 92 ASN A CA 1
ATOM 732 C C . ASN A 1 92 ? -20.645 19.008 21.843 1.00 64.56 92 ASN A C 1
ATOM 734 O O . ASN A 1 92 ? -20.518 20.226 21.744 1.00 64.56 92 ASN A O 1
ATOM 738 N N . SER A 1 93 ? -20.473 18.204 20.789 1.00 65.00 93 SER A N 1
ATOM 739 C CA . SER A 1 93 ? -20.128 18.703 19.449 1.00 65.00 93 SER A CA 1
ATOM 740 C C . SER A 1 93 ? -20.899 17.959 18.356 1.00 65.00 93 SER A C 1
ATOM 742 O O . SER A 1 93 ? -21.361 16.837 18.551 1.00 65.00 93 SER A O 1
ATOM 744 N N . SER A 1 94 ? -21.053 18.588 17.192 1.00 66.19 94 SER A N 1
ATOM 745 C CA . SER A 1 94 ? -21.473 17.910 15.961 1.00 66.19 94 SER A CA 1
ATOM 746 C C . SER A 1 94 ? -20.325 17.172 15.265 1.00 66.19 94 SER A C 1
ATOM 748 O O . SER A 1 94 ? -20.569 16.557 14.234 1.00 66.19 94 SER A O 1
ATOM 750 N N . ASP A 1 95 ? -19.104 17.241 15.805 1.00 76.06 95 ASP A N 1
ATOM 751 C CA . ASP A 1 95 ? -17.929 16.558 15.263 1.00 76.06 95 ASP A CA 1
ATOM 752 C C . ASP A 1 95 ? -18.150 15.038 15.225 1.00 76.06 95 ASP A C 1
ATOM 754 O O . ASP A 1 95 ? -18.505 14.416 16.236 1.00 76.06 95 ASP A O 1
ATOM 758 N N . LEU A 1 96 ? -17.884 14.455 14.057 1.00 78.19 96 LEU A N 1
ATOM 759 C CA . LEU A 1 96 ? -17.869 13.020 13.814 1.00 78.19 96 LEU A CA 1
ATOM 760 C C . LEU A 1 96 ? -16.427 12.568 13.584 1.00 78.19 96 LEU A C 1
ATOM 762 O O . LEU A 1 96 ? -15.627 13.278 12.976 1.00 78.19 96 LEU A O 1
ATOM 766 N N . LEU A 1 97 ? -16.096 11.384 14.089 1.00 81.75 97 LEU A N 1
ATOM 767 C CA . LEU A 1 97 ? -14.808 10.745 13.874 1.00 81.75 97 LEU A CA 1
ATOM 768 C C . LEU A 1 97 ? -14.968 9.418 13.148 1.00 81.75 97 LEU A C 1
ATOM 770 O O . LEU A 1 97 ? -15.779 8.586 13.540 1.00 81.75 97 LEU A O 1
ATOM 774 N N . TRP A 1 98 ? -14.130 9.208 12.143 1.00 77.12 98 TRP A N 1
ATOM 775 C CA . TRP A 1 98 ? -14.052 8.011 11.315 1.00 77.12 98 TRP A CA 1
ATOM 776 C C . TRP A 1 98 ? -12.874 7.140 11.754 1.00 77.12 98 TRP A C 1
ATOM 778 O O . TRP A 1 98 ? -11.734 7.305 11.310 1.00 77.12 98 TRP A O 1
ATOM 788 N N . LEU A 1 99 ? -13.138 6.205 12.663 1.00 80.88 99 LEU A N 1
ATOM 789 C CA . LEU A 1 99 ? -12.109 5.318 13.200 1.00 80.88 99 LEU A CA 1
ATOM 790 C C . LEU A 1 99 ? -11.985 4.060 12.335 1.00 80.88 99 LEU A C 1
ATOM 792 O O . LEU A 1 99 ? -13.015 3.459 12.045 1.00 80.88 99 LEU A O 1
ATOM 796 N N . PRO A 1 100 ? -10.769 3.606 11.972 1.00 75.75 100 PRO A N 1
ATOM 797 C CA . PRO A 1 100 ? -10.529 2.382 11.222 1.00 75.75 100 PRO A CA 1
ATOM 798 C C . PRO A 1 100 ? -10.657 1.150 12.146 1.00 75.75 100 PRO A C 1
ATOM 800 O O . PRO A 1 100 ? -9.719 0.370 12.327 1.00 75.75 100 PRO A O 1
ATOM 803 N N . VAL A 1 101 ? -11.805 1.034 12.814 1.00 74.25 101 VAL A N 1
ATOM 804 C CA . VAL A 1 101 ? -12.135 0.007 13.797 1.00 74.25 101 VAL A CA 1
ATOM 805 C C . VAL A 1 101 ? -13.532 -0.523 13.506 1.00 74.25 101 VAL A C 1
ATOM 807 O O . VAL A 1 101 ? -14.444 0.252 13.245 1.00 74.25 101 VAL A O 1
ATOM 810 N N . TYR A 1 102 ? -13.703 -1.842 13.561 1.00 68.38 102 TYR A N 1
ATOM 811 C CA . TYR A 1 102 ? -15.001 -2.472 13.321 1.00 68.38 102 TYR A CA 1
ATOM 812 C C . TYR A 1 102 ? -15.901 -2.528 14.568 1.00 68.38 102 TYR A C 1
ATOM 814 O O . TYR A 1 102 ? -17.102 -2.271 14.496 1.00 68.38 102 TYR A O 1
ATOM 822 N N . SER A 1 103 ? -15.322 -2.903 15.707 1.00 73.38 103 SER A N 1
ATOM 823 C CA . SER A 1 103 ? -16.031 -3.088 16.969 1.00 73.38 103 SER A CA 1
ATOM 824 C C . SER A 1 103 ? -15.283 -2.427 18.114 1.00 73.38 103 SER A C 1
ATOM 826 O O . SER A 1 103 ? -14.052 -2.387 18.123 1.00 73.38 103 SER A O 1
ATOM 828 N N . ILE A 1 104 ? -16.031 -1.909 19.085 1.00 77.44 104 ILE A N 1
ATOM 829 C CA . ILE A 1 104 ? -15.488 -1.398 20.347 1.00 77.44 104 ILE A CA 1
ATOM 830 C C . ILE A 1 104 ? -16.245 -2.035 21.510 1.00 77.44 104 ILE A C 1
ATOM 832 O O . ILE A 1 104 ? -17.462 -2.235 21.445 1.00 77.44 104 ILE A O 1
ATOM 836 N N . ASN A 1 105 ? -15.503 -2.326 22.582 1.00 77.44 105 ASN A N 1
ATOM 837 C CA . ASN A 1 105 ? -15.974 -3.009 23.788 1.00 77.44 105 ASN A CA 1
ATOM 838 C C . ASN A 1 105 ? -16.457 -4.445 23.546 1.00 77.44 105 ASN A C 1
ATOM 840 O O . ASN A 1 105 ? -17.299 -4.938 24.295 1.00 77.44 105 ASN A O 1
ATOM 844 N N . ASP A 1 106 ? -15.955 -5.120 22.512 1.00 74.69 106 ASP A N 1
ATOM 845 C CA . ASP A 1 106 ? -16.432 -6.447 22.153 1.00 74.69 106 ASP A CA 1
ATOM 846 C C . ASP A 1 106 ? -15.972 -7.515 23.161 1.00 74.69 106 ASP A C 1
ATOM 848 O O . ASP A 1 106 ? -14.781 -7.773 23.327 1.00 74.69 106 ASP A O 1
ATOM 852 N N . ARG A 1 107 ? -16.938 -8.174 23.813 1.00 70.00 107 ARG A N 1
ATOM 853 C CA . ARG A 1 107 ? -16.703 -9.267 24.772 1.00 70.00 107 ARG A CA 1
ATOM 854 C C . ARG A 1 107 ? -16.678 -10.649 24.129 1.00 70.00 107 ARG A C 1
ATOM 856 O O . ARG A 1 107 ? -16.466 -11.640 24.818 1.00 70.00 107 ARG A O 1
ATOM 863 N N . ILE A 1 108 ? -16.859 -10.747 22.813 1.00 64.19 108 ILE A N 1
ATOM 864 C CA . ILE A 1 108 ? -16.765 -12.010 22.066 1.00 64.19 108 ILE A CA 1
ATOM 865 C C . ILE A 1 108 ? -15.390 -12.673 22.256 1.00 64.19 108 ILE A C 1
ATOM 867 O O . ILE A 1 108 ? -15.280 -13.901 22.254 1.00 64.19 108 ILE A O 1
ATOM 871 N N . HIS A 1 109 ? -14.358 -11.875 22.535 1.00 61.66 109 HIS A N 1
ATOM 872 C CA . HIS A 1 109 ? -13.019 -12.339 22.890 1.00 61.66 109 HIS A CA 1
ATOM 873 C C . HIS A 1 109 ? -12.932 -13.116 24.219 1.00 61.66 109 HIS A C 1
ATOM 875 O O . HIS A 1 109 ? -11.905 -13.741 24.469 1.00 61.66 109 HIS A O 1
ATOM 881 N N . GLU A 1 110 ? -13.980 -13.132 25.052 1.00 66.56 110 GLU A N 1
ATOM 882 C CA . GLU A 1 110 ? -14.059 -13.995 26.242 1.00 66.56 110 GLU A CA 1
ATOM 883 C C . GLU A 1 110 ? -14.254 -15.479 25.870 1.00 66.56 110 GLU A C 1
ATOM 885 O O . GLU A 1 110 ? -13.896 -16.372 26.639 1.00 66.56 110 GLU A O 1
ATOM 890 N N . SER A 1 111 ? -14.786 -15.771 24.676 1.00 77.75 111 SER A N 1
ATOM 891 C CA . SER A 1 111 ? -14.944 -17.146 24.199 1.00 77.75 111 SER A CA 1
ATOM 892 C C . SER A 1 111 ? -13.605 -17.737 23.749 1.00 77.75 111 SER A C 1
ATOM 894 O O . SER A 1 111 ? -12.870 -17.149 22.951 1.00 77.75 111 SER A 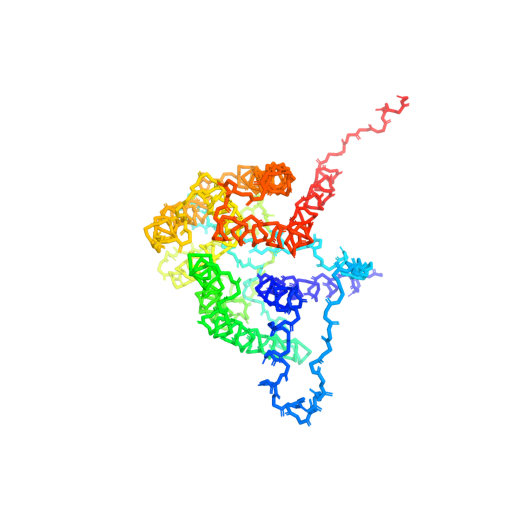O 1
ATOM 896 N N . SER A 1 112 ? -13.309 -18.960 24.204 1.00 76.94 112 SER A N 1
ATOM 897 C CA . SER A 1 112 ? -12.054 -19.666 23.903 1.00 76.94 112 SER A CA 1
ATOM 898 C C . SER A 1 112 ? -11.785 -19.817 22.401 1.00 76.94 112 SER A C 1
ATOM 900 O O . SER A 1 112 ? -10.629 -19.838 21.987 1.00 76.94 112 SER A O 1
ATOM 902 N N . PHE A 1 113 ? -12.832 -19.877 21.571 1.00 77.50 113 PHE A N 1
ATOM 903 C CA . PHE A 1 113 ? -12.697 -19.942 20.114 1.00 77.50 113 PHE A CA 1
ATOM 904 C C . PHE A 1 113 ? -12.054 -18.676 19.525 1.00 77.50 113 PHE A C 1
ATOM 906 O O . PHE A 1 113 ? -11.145 -18.764 18.699 1.00 77.50 113 PHE A O 1
ATOM 913 N N . TYR A 1 114 ? -12.464 -17.493 19.984 1.00 73.12 114 TYR A N 1
ATOM 914 C CA . TYR A 1 114 ? -11.950 -16.221 19.470 1.00 73.12 114 TYR A CA 1
ATOM 915 C C . TYR A 1 114 ? -10.558 -15.892 20.004 1.00 73.12 114 TYR A C 1
ATOM 917 O O . TYR A 1 114 ? -9.770 -15.259 19.303 1.00 73.12 114 TYR A O 1
ATOM 925 N N . VAL A 1 115 ? -10.207 -16.394 21.192 1.00 79.12 115 VAL A N 1
ATOM 926 C CA . VAL A 1 115 ? -8.820 -16.365 21.679 1.00 79.12 115 VAL A CA 1
ATOM 927 C C . VAL A 1 115 ? -7.908 -17.161 20.741 1.00 79.12 115 VAL A C 1
ATOM 929 O O . VAL A 1 115 ? -6.853 -16.663 20.354 1.00 79.12 115 VAL A O 1
ATOM 932 N N . ILE A 1 116 ? -8.329 -18.355 20.301 1.00 82.50 116 ILE A N 1
ATOM 933 C CA . ILE A 1 116 ? -7.570 -19.164 19.332 1.00 82.50 116 ILE A CA 1
ATOM 934 C C . ILE A 1 116 ? -7.413 -18.419 17.998 1.00 82.50 116 ILE A C 1
ATOM 936 O O . ILE A 1 116 ? -6.305 -18.369 17.458 1.00 82.50 116 ILE A O 1
ATOM 940 N N . LEU A 1 117 ? -8.485 -17.803 17.485 1.00 78.94 117 LEU A N 1
ATOM 941 C CA . LEU A 1 117 ? -8.423 -16.988 16.266 1.00 78.94 117 LEU A CA 1
ATOM 942 C C . LEU A 1 117 ? -7.472 -15.791 16.416 1.00 78.94 117 LEU A C 1
ATOM 944 O O . LEU A 1 117 ? -6.669 -15.540 15.519 1.00 78.94 117 LEU A O 1
ATOM 948 N N . GLY A 1 118 ? -7.496 -15.100 17.559 1.00 79.00 118 GLY A N 1
ATOM 949 C CA . GLY A 1 118 ? -6.571 -14.006 17.862 1.00 79.00 118 GLY A CA 1
ATOM 950 C C . GLY A 1 118 ? -5.112 -14.468 17.930 1.00 79.00 118 GLY A C 1
ATOM 951 O O . GLY A 1 118 ? -4.230 -13.832 17.353 1.00 79.00 118 GLY A O 1
ATOM 952 N N . CYS A 1 119 ? -4.836 -15.619 18.554 1.00 84.81 119 CYS A N 1
ATOM 953 C CA . CYS A 1 119 ? -3.499 -16.217 18.547 1.00 84.81 119 CYS A CA 1
ATOM 954 C C . CYS A 1 119 ? -3.033 -16.547 17.122 1.00 84.81 119 CYS A C 1
ATOM 956 O O . CYS A 1 119 ? -1.897 -16.242 16.756 1.00 84.81 119 CYS A O 1
ATOM 958 N N . PHE A 1 120 ? -3.908 -17.130 16.302 1.00 84.56 120 PHE A N 1
ATOM 959 C CA . PHE A 1 120 ? -3.612 -17.419 14.900 1.00 84.56 120 PHE A CA 1
ATOM 960 C C . PHE A 1 120 ? -3.325 -16.140 14.097 1.00 84.56 120 PHE A C 1
ATOM 962 O O . PHE A 1 120 ? -2.366 -16.091 13.326 1.00 84.56 120 PHE A O 1
ATOM 969 N N . GLN A 1 121 ? -4.088 -15.074 14.333 1.00 82.62 121 GLN A N 1
ATOM 970 C CA . GLN A 1 121 ? -3.877 -13.765 13.717 1.00 82.62 121 GLN A CA 1
ATOM 971 C C . GLN A 1 121 ? -2.511 -13.165 14.087 1.00 82.62 121 GLN A C 1
ATOM 973 O O . GLN A 1 121 ? -1.788 -12.696 13.208 1.00 82.62 121 GLN A O 1
ATOM 978 N N . ILE A 1 122 ? -2.101 -13.247 15.358 1.00 86.25 122 ILE A N 1
ATOM 979 C CA . ILE A 1 122 ? -0.765 -12.812 15.799 1.00 86.25 122 ILE A CA 1
ATOM 980 C C . ILE A 1 122 ? 0.332 -13.610 15.080 1.00 86.25 122 ILE A C 1
ATOM 982 O O . ILE A 1 122 ? 1.312 -13.026 14.617 1.00 86.25 122 ILE A O 1
ATOM 986 N N . VAL A 1 123 ? 0.163 -14.929 14.925 1.00 88.50 123 VAL A N 1
ATOM 987 C CA . VAL A 1 123 ? 1.109 -15.770 14.170 1.00 88.50 123 VAL A CA 1
ATOM 988 C C . VAL A 1 123 ? 1.209 -15.313 12.711 1.00 88.50 123 VAL A C 1
ATOM 990 O O . VAL A 1 123 ? 2.322 -15.180 12.197 1.00 88.50 123 VAL A O 1
ATOM 993 N N . ILE A 1 124 ? 0.082 -15.004 12.060 1.00 85.50 124 ILE A N 1
ATOM 994 C CA . ILE A 1 124 ? 0.064 -14.458 10.693 1.00 85.50 124 ILE A CA 1
ATOM 995 C C . ILE A 1 124 ? 0.794 -13.114 10.622 1.00 85.50 124 ILE A C 1
ATOM 997 O O . ILE A 1 124 ? 1.561 -12.892 9.684 1.00 85.50 124 ILE A O 1
ATOM 1001 N N . TYR A 1 125 ? 0.604 -12.219 11.592 1.00 88.19 125 TYR A N 1
ATOM 1002 C CA . TYR A 1 125 ? 1.291 -10.925 11.617 1.00 88.19 125 TYR A CA 1
ATOM 1003 C C . TYR A 1 125 ? 2.798 -11.079 11.809 1.00 88.19 125 TYR A C 1
ATOM 1005 O O . TYR A 1 125 ? 3.572 -10.495 11.050 1.00 88.19 125 TYR A O 1
ATOM 1013 N N . CYS A 1 126 ? 3.236 -11.929 12.737 1.00 90.88 126 CYS A N 1
ATOM 1014 C CA . CYS A 1 126 ? 4.652 -12.250 12.915 1.00 90.88 126 CYS A CA 1
ATOM 1015 C C . CYS A 1 126 ? 5.263 -12.848 11.638 1.00 90.88 126 CYS A C 1
ATOM 1017 O O . CYS A 1 126 ? 6.349 -12.443 11.215 1.00 90.88 126 CYS A O 1
ATOM 1019 N N . PHE A 1 127 ? 4.550 -13.771 10.987 1.00 89.06 127 PHE A N 1
ATOM 1020 C CA . PHE A 1 127 ? 4.972 -14.345 9.712 1.00 89.06 127 PHE A CA 1
ATOM 1021 C C . PHE A 1 127 ? 5.047 -13.286 8.604 1.00 89.06 127 PHE A C 1
ATOM 1023 O O . PHE A 1 127 ? 6.024 -13.242 7.858 1.00 89.06 127 PHE A O 1
ATOM 1030 N N . THR A 1 128 ? 4.069 -12.382 8.537 1.00 87.25 128 THR A N 1
ATOM 1031 C CA . THR A 1 128 ? 4.047 -11.270 7.577 1.00 87.25 128 THR A CA 1
ATOM 1032 C C . THR A 1 128 ? 5.245 -10.348 7.766 1.00 87.25 128 THR A C 1
ATOM 1034 O O . THR A 1 128 ? 5.970 -10.092 6.805 1.00 87.25 128 THR A O 1
ATOM 1037 N N . GLY A 1 129 ? 5.529 -9.933 9.003 1.00 90.94 129 GLY A N 1
ATOM 1038 C CA . GLY A 1 129 ? 6.711 -9.134 9.322 1.00 90.94 129 GLY A CA 1
ATOM 1039 C C . GLY A 1 129 ? 8.013 -9.829 8.912 1.00 90.94 129 GLY A C 1
ATOM 1040 O O . GLY A 1 129 ? 8.879 -9.209 8.294 1.00 90.94 129 GLY A O 1
ATOM 1041 N N . TYR A 1 130 ? 8.133 -11.137 9.167 1.00 91.06 130 TYR A N 1
ATOM 1042 C CA . TYR A 1 130 ? 9.280 -11.932 8.718 1.00 91.06 130 TYR A CA 1
ATOM 1043 C C . TYR A 1 130 ? 9.431 -11.928 7.187 1.00 91.06 130 TYR A C 1
ATOM 1045 O O . TYR A 1 130 ? 10.526 -11.672 6.675 1.00 91.06 130 TYR A O 1
ATOM 1053 N N . VAL A 1 131 ? 8.342 -12.178 6.450 1.00 88.19 131 VAL A N 1
ATOM 1054 C CA . VAL A 1 131 ? 8.343 -12.186 4.980 1.00 88.19 131 VAL A CA 1
ATOM 1055 C C . VAL A 1 131 ? 8.712 -10.810 4.427 1.00 88.19 131 VAL A C 1
ATOM 1057 O O . VAL A 1 131 ? 9.526 -10.737 3.505 1.00 88.19 131 VAL A O 1
ATOM 1060 N N . ILE A 1 132 ? 8.194 -9.723 5.005 1.00 89.56 132 ILE A N 1
ATOM 1061 C CA . ILE A 1 132 ? 8.526 -8.348 4.604 1.00 89.56 132 ILE A CA 1
ATOM 1062 C C . ILE A 1 132 ? 10.020 -8.075 4.795 1.00 89.56 132 ILE A C 1
ATOM 1064 O O . ILE A 1 132 ? 10.687 -7.666 3.846 1.00 89.56 132 ILE A O 1
ATOM 1068 N N . ILE A 1 133 ? 10.582 -8.373 5.973 1.00 91.69 133 ILE A N 1
ATOM 1069 C CA . ILE A 1 133 ? 12.015 -8.161 6.257 1.00 91.69 133 ILE A CA 1
ATOM 1070 C C . ILE A 1 133 ? 12.884 -8.925 5.255 1.00 91.69 133 ILE A C 1
ATOM 1072 O O . ILE A 1 133 ? 13.839 -8.373 4.700 1.00 91.69 133 ILE A O 1
ATOM 1076 N N . LYS A 1 134 ? 12.548 -10.193 4.988 1.00 88.94 134 LYS A N 1
ATOM 1077 C CA . LYS A 1 134 ? 13.268 -11.009 4.003 1.00 88.94 134 LYS A CA 1
ATOM 1078 C C . LYS A 1 134 ? 13.132 -10.451 2.591 1.00 88.94 134 LYS A C 1
ATOM 1080 O O . LYS A 1 134 ? 14.131 -10.382 1.882 1.00 88.94 134 LYS A O 1
ATOM 1085 N N . THR A 1 135 ? 11.940 -10.007 2.205 1.00 85.88 135 THR A N 1
ATOM 1086 C CA . THR A 1 135 ? 11.680 -9.404 0.891 1.00 85.88 135 THR A CA 1
ATOM 1087 C C . THR A 1 135 ? 12.516 -8.140 0.695 1.00 85.88 135 THR A C 1
ATOM 1089 O O . THR A 1 135 ? 13.251 -8.042 -0.285 1.00 85.88 135 THR A O 1
ATOM 1092 N N . CYS A 1 136 ? 12.501 -7.218 1.662 1.00 88.44 136 CYS A N 1
ATOM 1093 C CA . CYS A 1 136 ? 13.312 -6.001 1.628 1.00 88.44 136 CYS A CA 1
ATOM 1094 C C . CYS A 1 136 ? 14.815 -6.321 1.572 1.00 88.44 136 CYS A C 1
ATOM 1096 O O . CYS A 1 136 ? 15.545 -5.742 0.770 1.00 88.44 136 CYS A O 1
ATOM 1098 N N . SER A 1 137 ? 15.286 -7.294 2.359 1.00 87.44 137 SER A N 1
ATOM 1099 C CA . SER A 1 137 ? 16.685 -7.740 2.317 1.00 87.44 137 SER A CA 1
ATOM 1100 C C . SER A 1 137 ? 17.084 -8.286 0.938 1.00 87.44 137 SER A C 1
ATOM 1102 O O . SER A 1 137 ? 18.153 -7.946 0.430 1.00 87.44 137 SER A O 1
ATOM 1104 N N . ILE A 1 138 ? 16.214 -9.076 0.299 1.00 84.12 138 ILE A N 1
ATOM 1105 C CA . ILE A 1 138 ? 16.442 -9.616 -1.047 1.00 84.12 138 ILE A CA 1
ATOM 1106 C C . ILE A 1 138 ? 16.468 -8.496 -2.090 1.00 84.12 138 ILE A C 1
ATOM 1108 O O . ILE A 1 138 ? 17.370 -8.489 -2.922 1.00 84.12 138 ILE A O 1
ATOM 1112 N N . PHE A 1 139 ? 15.541 -7.536 -2.038 1.00 81.50 139 PHE A N 1
ATOM 1113 C CA . PHE A 1 139 ? 15.513 -6.405 -2.977 1.00 81.50 139 PHE A CA 1
ATOM 1114 C C . PHE A 1 139 ? 16.760 -5.529 -2.879 1.00 81.50 139 PHE A C 1
ATOM 1116 O O . PHE A 1 139 ? 17.275 -5.066 -3.894 1.00 81.50 139 PHE A O 1
ATOM 1123 N N . LEU A 1 140 ? 17.279 -5.329 -1.667 1.00 79.31 140 LEU A N 1
ATOM 1124 C CA . LEU A 1 140 ? 18.504 -4.560 -1.457 1.00 79.31 140 LEU A CA 1
ATOM 1125 C C . LEU A 1 140 ? 19.768 -5.341 -1.858 1.00 79.31 140 LEU A C 1
ATOM 1127 O O . LEU A 1 140 ? 20.771 -4.730 -2.228 1.00 79.31 140 LEU A O 1
ATOM 1131 N N . ARG A 1 141 ? 19.734 -6.682 -1.815 1.00 79.62 141 ARG A N 1
ATOM 1132 C CA . ARG A 1 141 ? 20.869 -7.551 -2.173 1.00 79.62 141 ARG A CA 1
ATOM 1133 C C . ARG A 1 141 ? 20.930 -7.871 -3.668 1.00 79.62 141 ARG A C 1
ATOM 1135 O O . ARG A 1 141 ? 22.002 -7.796 -4.268 1.00 79.62 141 ARG A O 1
ATOM 1142 N N . ILE A 1 142 ? 19.806 -8.262 -4.264 1.00 76.00 142 ILE A N 1
ATOM 1143 C CA . ILE A 1 142 ? 19.707 -8.692 -5.661 1.00 76.00 142 ILE A CA 1
ATOM 1144 C C . ILE A 1 142 ? 19.310 -7.493 -6.516 1.00 76.00 142 ILE A C 1
ATOM 1146 O O . ILE A 1 142 ? 18.136 -7.137 -6.612 1.00 76.00 142 ILE A O 1
ATOM 1150 N N . LYS A 1 143 ? 20.300 -6.913 -7.198 1.00 71.50 143 LYS A N 1
ATOM 1151 C CA . LYS A 1 143 ? 20.130 -5.803 -8.147 1.00 71.50 143 LYS A CA 1
ATOM 1152 C C . LYS A 1 143 ? 19.536 -6.277 -9.478 1.00 71.50 143 LYS A C 1
ATOM 1154 O O . LYS A 1 143 ? 20.185 -6.208 -10.514 1.00 71.50 143 LYS A O 1
ATOM 1159 N N . LEU A 1 144 ? 18.324 -6.828 -9.428 1.00 73.25 144 LEU A N 1
ATOM 1160 C CA . LEU A 1 144 ? 17.568 -7.200 -10.627 1.00 73.25 144 LEU A CA 1
ATOM 1161 C C . LEU A 1 144 ? 16.942 -5.973 -11.298 1.00 73.25 144 LEU A C 1
ATOM 1163 O O . LEU A 1 144 ? 16.840 -5.930 -12.517 1.00 73.25 144 LEU A O 1
ATOM 1167 N N . PHE A 1 145 ? 16.508 -5.017 -10.477 1.00 75.56 145 PHE A N 1
ATOM 1168 C CA . PHE A 1 145 ? 15.948 -3.742 -10.902 1.00 75.56 145 PHE A CA 1
ATOM 1169 C C . PHE A 1 145 ? 16.859 -2.596 -10.479 1.00 75.56 145 PHE A C 1
ATOM 1171 O O . PHE A 1 145 ? 17.620 -2.730 -9.508 1.00 75.56 145 PHE A O 1
ATOM 1178 N N . HIS A 1 146 ? 16.716 -1.458 -11.157 1.00 84.50 146 HIS A N 1
ATOM 1179 C CA . HIS A 1 146 ? 17.415 -0.231 -10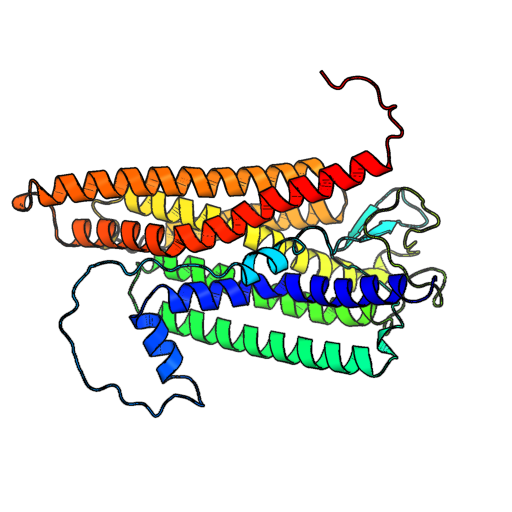.809 1.00 84.50 146 HIS A CA 1
ATOM 1180 C C . HIS A 1 146 ? 17.191 0.163 -9.333 1.00 84.50 146 HIS A C 1
ATOM 1182 O O . HIS A 1 146 ? 16.129 -0.061 -8.746 1.00 84.50 146 HIS A O 1
ATOM 1188 N N . GLU A 1 147 ? 18.190 0.794 -8.710 1.00 85.81 147 GLU A N 1
ATOM 1189 C CA . GLU A 1 147 ? 18.175 1.136 -7.278 1.00 85.81 147 GLU A CA 1
ATOM 1190 C C . GLU A 1 147 ? 16.926 1.944 -6.870 1.00 85.81 147 GLU A C 1
ATOM 1192 O O . GLU A 1 147 ? 16.352 1.711 -5.806 1.00 85.81 147 GLU A O 1
ATOM 1197 N N . ASN A 1 148 ? 16.462 2.844 -7.741 1.00 89.19 148 ASN A N 1
ATOM 1198 C CA . ASN A 1 148 ? 15.341 3.745 -7.458 1.00 89.19 148 ASN A CA 1
ATOM 1199 C C . ASN A 1 148 ? 14.030 3.022 -7.149 1.00 89.19 148 ASN A C 1
ATOM 1201 O O . ASN A 1 148 ? 13.340 3.380 -6.194 1.00 89.19 148 ASN A O 1
ATOM 1205 N N . ILE A 1 149 ? 13.696 1.983 -7.914 1.00 85.56 149 ILE A N 1
ATOM 1206 C CA . ILE A 1 149 ? 12.459 1.247 -7.669 1.00 85.56 149 ILE A CA 1
ATOM 1207 C C . ILE A 1 149 ? 12.572 0.330 -6.456 1.00 85.56 149 ILE A C 1
ATOM 1209 O O . ILE A 1 149 ? 11.597 0.165 -5.727 1.00 85.56 149 ILE A O 1
ATOM 1213 N N . ASN A 1 150 ? 13.763 -0.209 -6.183 1.00 87.25 150 ASN A N 1
ATOM 1214 C CA . ASN A 1 150 ? 14.002 -0.999 -4.974 1.00 87.25 150 ASN A CA 1
ATOM 1215 C C . ASN A 1 150 ? 13.828 -0.140 -3.712 1.00 87.25 150 ASN A C 1
ATOM 1217 O O . ASN A 1 150 ? 13.247 -0.618 -2.736 1.00 87.25 150 ASN A O 1
ATOM 1221 N N . ILE A 1 151 ? 14.251 1.133 -3.745 1.00 89.69 151 ILE A N 1
ATOM 1222 C CA . ILE A 1 151 ? 14.002 2.101 -2.663 1.00 89.69 151 ILE A CA 1
ATOM 1223 C C . ILE A 1 151 ? 12.494 2.305 -2.454 1.00 89.69 151 ILE A C 1
ATOM 1225 O O . ILE A 1 151 ? 12.025 2.178 -1.324 1.00 89.69 151 ILE A O 1
ATOM 1229 N N . LEU A 1 152 ? 11.726 2.560 -3.523 1.00 89.12 152 LEU A N 1
ATOM 1230 C CA . LEU A 1 152 ? 10.270 2.753 -3.427 1.00 89.12 152 LEU A CA 1
ATOM 1231 C C . LEU A 1 152 ? 9.555 1.515 -2.884 1.00 89.12 152 LEU A C 1
ATOM 1233 O O . LEU A 1 152 ? 8.762 1.621 -1.953 1.00 89.12 152 LEU A O 1
ATOM 1237 N N . MET A 1 153 ? 9.852 0.337 -3.439 1.00 84.50 153 MET A N 1
ATOM 1238 C CA . MET A 1 153 ? 9.273 -0.924 -2.972 1.00 84.50 153 MET A CA 1
ATOM 1239 C C . MET A 1 153 ? 9.543 -1.150 -1.485 1.00 84.50 153 MET A C 1
ATOM 1241 O O . MET A 1 153 ? 8.631 -1.499 -0.743 1.00 84.50 153 MET A O 1
ATOM 1245 N N . THR A 1 154 ? 10.787 -0.935 -1.054 1.00 89.00 154 THR A N 1
ATOM 1246 C CA . THR A 1 154 ? 11.187 -1.121 0.345 1.00 89.00 154 THR A CA 1
ATOM 1247 C C . THR A 1 154 ? 10.440 -0.154 1.259 1.00 89.00 154 THR A C 1
ATOM 1249 O O . THR A 1 154 ? 9.933 -0.575 2.293 1.00 89.00 154 THR A O 1
ATOM 1252 N N . TRP A 1 155 ? 10.318 1.120 0.870 1.00 91.25 155 TRP A N 1
ATOM 1253 C CA . TRP A 1 155 ? 9.584 2.122 1.644 1.00 91.25 155 TRP A CA 1
ATOM 1254 C C . TRP A 1 155 ? 8.119 1.723 1.869 1.00 91.25 155 TRP A C 1
ATOM 1256 O O . TRP A 1 155 ? 7.684 1.629 3.016 1.00 91.25 155 TRP A O 1
ATOM 1266 N N . PHE A 1 156 ? 7.377 1.426 0.796 1.00 86.31 156 PHE A N 1
ATOM 1267 C CA . PHE A 1 156 ? 5.955 1.073 0.896 1.00 86.31 156 PHE A CA 1
ATOM 1268 C C . PHE A 1 156 ? 5.720 -0.244 1.649 1.00 86.31 156 PHE A C 1
ATOM 1270 O O . PHE A 1 156 ? 4.733 -0.368 2.368 1.00 86.31 156 PHE A O 1
ATOM 1277 N N . LEU A 1 157 ? 6.634 -1.216 1.550 1.00 86.88 157 LEU A N 1
ATOM 1278 C CA . LEU A 1 157 ? 6.555 -2.438 2.356 1.00 86.88 157 LEU A CA 1
ATOM 1279 C C . LEU A 1 157 ? 6.806 -2.167 3.846 1.00 86.88 157 LEU A C 1
ATOM 1281 O O . LEU A 1 157 ? 6.132 -2.744 4.698 1.00 86.88 157 LEU A O 1
ATOM 1285 N N . CYS A 1 158 ? 7.741 -1.274 4.177 1.00 91.00 158 CYS A N 1
ATOM 1286 C CA . CYS A 1 158 ? 8.044 -0.926 5.564 1.00 91.00 158 CYS A CA 1
ATOM 1287 C C . CYS A 1 158 ? 6.917 -0.148 6.261 1.00 91.00 158 CYS A C 1
ATOM 1289 O O . CYS A 1 158 ? 6.829 -0.208 7.486 1.00 91.00 158 CYS A O 1
ATOM 1291 N N . GLN A 1 159 ? 6.018 0.518 5.528 1.00 90.06 159 GLN A N 1
ATOM 1292 C CA . GLN A 1 159 ? 4.846 1.176 6.126 1.00 90.06 159 GLN A CA 1
ATOM 1293 C C . GLN A 1 159 ? 3.893 0.196 6.825 1.00 90.06 159 GLN A C 1
ATOM 1295 O O . GLN A 1 159 ? 3.148 0.590 7.717 1.00 90.06 159 GLN A O 1
ATOM 1300 N N . TRP A 1 160 ? 3.958 -1.100 6.512 1.00 90.31 160 TRP A N 1
ATOM 1301 C CA . TRP A 1 160 ? 3.234 -2.117 7.276 1.00 90.31 160 TRP A CA 1
ATOM 1302 C C . TRP A 1 160 ? 3.635 -2.140 8.765 1.00 90.31 160 TRP A C 1
ATOM 1304 O O . TRP A 1 160 ? 2.798 -2.418 9.623 1.00 90.31 160 TRP A O 1
ATOM 1314 N N . PHE A 1 161 ? 4.888 -1.793 9.100 1.00 93.50 161 PHE A N 1
ATOM 1315 C CA . PHE A 1 161 ? 5.336 -1.704 10.496 1.00 93.50 161 PHE A CA 1
ATOM 1316 C C . PHE A 1 161 ? 4.701 -0.530 11.254 1.00 93.50 161 PHE A C 1
ATOM 1318 O O . PHE A 1 161 ? 4.503 -0.608 12.462 1.00 93.50 161 PHE A O 1
ATOM 1325 N N . GLU A 1 162 ? 4.344 0.545 10.559 1.00 91.69 162 GLU A N 1
ATOM 1326 C CA . GLU A 1 162 ? 3.583 1.651 11.143 1.00 91.69 162 GLU A CA 1
ATOM 1327 C C . GLU A 1 162 ? 2.160 1.191 11.496 1.00 91.69 162 GLU A C 1
ATOM 1329 O O . GLU A 1 162 ? 1.677 1.406 12.609 1.00 91.69 162 GLU A O 1
ATOM 1334 N N . ALA A 1 163 ? 1.527 0.451 10.582 1.00 89.62 163 ALA A N 1
ATOM 1335 C CA . ALA A 1 163 ? 0.185 -0.079 10.775 1.00 89.62 163 ALA A CA 1
ATOM 1336 C C . ALA A 1 163 ? 0.100 -1.162 11.856 1.00 89.62 163 ALA A C 1
ATOM 1338 O O . ALA A 1 163 ? -0.870 -1.180 12.612 1.00 89.62 163 ALA A O 1
ATOM 1339 N N . ILE A 1 164 ? 1.099 -2.045 11.989 1.00 91.12 164 ILE A N 1
ATOM 1340 C CA . ILE A 1 164 ? 1.081 -3.052 13.063 1.00 91.12 164 ILE A CA 1
ATOM 1341 C C . ILE A 1 164 ? 1.233 -2.399 14.440 1.00 91.12 164 ILE A C 1
ATOM 1343 O O . ILE A 1 164 ? 0.539 -2.796 15.373 1.00 91.12 164 ILE A O 1
ATOM 1347 N N . LEU A 1 165 ? 2.063 -1.355 14.564 1.00 92.88 165 LEU A N 1
ATOM 1348 C CA . LEU A 1 165 ? 2.184 -0.586 15.805 1.00 92.88 165 LEU A CA 1
ATOM 1349 C C . LEU A 1 165 ? 0.863 0.106 16.157 1.00 92.88 165 LEU A C 1
ATOM 1351 O O . LEU A 1 165 ? 0.410 0.006 17.296 1.00 92.88 165 LEU A O 1
ATOM 1355 N N . ALA A 1 166 ? 0.206 0.729 15.176 1.00 92.25 166 ALA A N 1
ATOM 1356 C CA . ALA A 1 166 ? -1.126 1.300 15.352 1.00 92.25 166 ALA A CA 1
ATOM 1357 C C . ALA A 1 166 ? -2.157 0.239 15.772 1.00 92.25 166 ALA A C 1
ATOM 1359 O O . ALA A 1 166 ? -2.927 0.445 16.712 1.00 92.25 166 ALA A O 1
ATOM 1360 N N . LYS A 1 167 ? -2.148 -0.930 15.123 1.00 88.56 167 LYS A N 1
ATOM 1361 C CA . LYS A 1 167 ? -3.083 -2.021 15.415 1.00 88.56 167 LYS A CA 1
ATOM 1362 C C . LYS A 1 167 ? -2.897 -2.577 16.827 1.00 88.56 167 LYS A C 1
ATOM 1364 O O . LYS A 1 167 ? -3.894 -2.832 17.496 1.00 88.56 167 LYS A O 1
ATOM 1369 N N . CYS A 1 168 ? -1.661 -2.691 17.318 1.00 90.69 168 CYS A N 1
ATOM 1370 C CA . CYS A 1 168 ? -1.378 -3.093 18.701 1.00 90.69 168 CYS A CA 1
ATOM 1371 C C . CYS A 1 168 ? -2.035 -2.167 19.735 1.00 90.69 168 CYS A C 1
ATOM 1373 O O . CYS A 1 168 ? -2.456 -2.640 20.787 1.00 90.69 168 CYS A O 1
ATOM 1375 N N . VAL A 1 169 ? -2.148 -0.870 19.436 1.00 91.69 169 VAL A N 1
ATOM 1376 C CA . VAL A 1 169 ? -2.822 0.101 20.310 1.00 91.69 169 VAL A CA 1
ATOM 1377 C C . VAL A 1 169 ? -4.343 0.045 20.158 1.00 91.69 169 VAL A C 1
ATOM 1379 O O . VAL A 1 169 ? -5.052 0.244 21.137 1.00 91.69 169 VAL A O 1
ATOM 1382 N N . ILE A 1 170 ? -4.857 -0.257 18.961 1.00 88.88 170 ILE A N 1
ATOM 1383 C CA . ILE A 1 170 ? -6.299 -0.370 18.683 1.00 88.88 170 ILE A CA 1
ATOM 1384 C C . ILE A 1 170 ? -6.911 -1.631 19.324 1.00 88.88 170 ILE A C 1
ATOM 1386 O O . ILE A 1 170 ? -8.019 -1.566 19.854 1.00 88.88 170 ILE A O 1
ATOM 1390 N N . ILE A 1 171 ? -6.199 -2.766 19.316 1.00 85.81 171 ILE A N 1
ATOM 1391 C CA . ILE A 1 171 ? -6.709 -4.067 19.794 1.00 85.81 171 ILE A CA 1
ATOM 1392 C C . ILE A 1 171 ? -7.297 -4.008 21.220 1.00 85.81 171 ILE A C 1
ATOM 1394 O O . ILE A 1 171 ? -8.415 -4.488 21.384 1.00 85.81 171 ILE A O 1
ATOM 1398 N N . PRO A 1 172 ? -6.645 -3.404 22.237 1.00 88.00 172 PRO A N 1
ATOM 1399 C CA . PRO A 1 172 ? -7.214 -3.279 23.584 1.00 88.00 172 PRO A CA 1
ATOM 1400 C C . PRO A 1 172 ? -8.589 -2.597 23.649 1.00 88.00 172 PRO A C 1
ATOM 1402 O O . PRO A 1 172 ? -9.388 -2.915 24.529 1.00 88.00 172 PRO A O 1
ATOM 1405 N N . TYR A 1 173 ? -8.874 -1.669 22.731 1.00 86.00 173 TYR A N 1
ATOM 1406 C CA . TYR A 1 173 ? -10.180 -1.011 22.634 1.00 86.00 173 TYR A CA 1
ATOM 1407 C C . TYR A 1 173 ? -11.213 -1.894 21.919 1.00 86.00 173 TYR A C 1
ATOM 1409 O O . TYR A 1 173 ? -12.387 -1.909 22.294 1.00 86.00 173 TYR A O 1
ATOM 1417 N N . GLN A 1 174 ? -10.775 -2.673 20.922 1.00 81.50 174 GLN A N 1
ATOM 1418 C CA . GLN A 1 174 ? -11.626 -3.652 20.234 1.00 81.50 174 GLN A CA 1
ATOM 1419 C C . GLN A 1 174 ? -12.068 -4.765 21.185 1.00 81.50 174 GLN A C 1
ATOM 1421 O O . GLN A 1 174 ? -13.257 -5.051 21.279 1.00 81.50 174 GLN A O 1
ATOM 1426 N N . THR A 1 175 ? -11.129 -5.328 21.951 1.00 77.25 175 THR A N 1
ATOM 1427 C CA . THR A 1 175 ? -11.370 -6.430 22.896 1.00 77.25 175 THR A CA 1
ATOM 1428 C C . THR A 1 175 ? -12.095 -6.008 24.173 1.00 77.25 175 THR A C 1
ATOM 1430 O O . THR A 1 175 ? -12.362 -6.842 25.035 1.00 77.25 175 THR A O 1
ATOM 1433 N N . GLY A 1 176 ? -12.362 -4.710 24.347 1.00 76.62 176 GLY A N 1
ATOM 1434 C CA . GLY A 1 176 ? -12.975 -4.177 25.560 1.00 76.62 176 GLY A CA 1
ATOM 1435 C C . GLY A 1 176 ? -12.101 -4.281 26.812 1.00 76.62 176 GLY A C 1
ATOM 1436 O O . GLY A 1 176 ? -12.629 -4.139 27.916 1.00 76.62 176 GLY A O 1
ATOM 1437 N N . MET A 1 177 ? -10.784 -4.493 26.661 1.00 82.00 177 MET A N 1
ATOM 1438 C CA . MET A 1 177 ? -9.819 -4.343 27.760 1.00 82.00 177 MET A CA 1
ATOM 1439 C C . MET A 1 177 ? -9.764 -2.890 28.237 1.00 82.00 177 MET A C 1
ATOM 1441 O O . MET A 1 177 ? -9.658 -2.633 29.435 1.00 82.00 177 MET A O 1
ATOM 1445 N N . ILE A 1 178 ? -9.850 -1.947 27.295 1.00 83.88 178 ILE A N 1
ATOM 1446 C CA . ILE A 1 178 ? -10.040 -0.523 27.563 1.00 83.88 178 ILE A CA 1
ATOM 1447 C C . ILE A 1 178 ? -11.427 -0.153 27.052 1.00 83.88 178 ILE A C 1
ATOM 1449 O O . ILE A 1 178 ? -11.692 -0.231 25.854 1.00 83.88 178 ILE A O 1
ATOM 1453 N N . GLN A 1 179 ? -12.313 0.220 27.970 1.00 82.69 179 GLN A N 1
ATOM 1454 C CA . GLN A 1 179 ? -13.707 0.506 27.653 1.00 82.69 179 GLN A CA 1
ATOM 1455 C C . GLN A 1 179 ? -13.899 1.995 27.393 1.00 82.69 179 GLN A C 1
ATOM 1457 O O . GLN A 1 179 ? -13.460 2.816 28.194 1.00 82.69 179 GLN A O 1
ATOM 1462 N N . ILE A 1 180 ? -14.565 2.327 26.286 1.00 79.06 180 ILE A N 1
ATOM 1463 C CA . ILE A 1 180 ? -14.915 3.707 25.921 1.00 79.06 180 ILE A CA 1
ATOM 1464 C C . ILE A 1 180 ? -16.434 3.821 25.796 1.00 79.06 180 ILE A C 1
ATOM 1466 O O . ILE A 1 180 ? -17.084 2.931 25.245 1.00 79.06 180 ILE A O 1
ATOM 1470 N N . GLY A 1 181 ? -16.995 4.942 26.249 1.00 75.50 181 GLY A N 1
ATOM 1471 C CA . GLY A 1 181 ? -18.406 5.286 26.061 1.00 75.50 181 GLY A CA 1
ATOM 1472 C C . GLY A 1 181 ? -19.187 5.390 27.369 1.00 75.50 181 GLY A C 1
ATOM 1473 O O . GLY A 1 181 ? -18.694 5.084 28.451 1.00 75.50 181 GLY A O 1
ATOM 1474 N N . GLN A 1 182 ? -20.431 5.867 27.282 1.00 70.69 182 GLN A N 1
ATOM 1475 C CA . GLN A 1 182 ? -21.257 6.098 28.474 1.00 70.69 182 GLN A CA 1
ATOM 1476 C C . GLN A 1 182 ? -21.695 4.806 29.179 1.00 70.69 182 GLN A C 1
ATOM 1478 O O . GLN A 1 182 ? -21.884 4.831 30.395 1.00 70.69 182 GLN A O 1
ATOM 1483 N N . ASP A 1 183 ? -21.853 3.707 28.433 1.00 71.19 183 ASP A N 1
ATOM 1484 C CA . ASP A 1 183 ? -22.261 2.403 28.961 1.00 71.19 183 ASP A CA 1
ATOM 1485 C C . ASP A 1 183 ? -21.174 1.335 28.707 1.00 71.19 183 ASP A C 1
ATOM 1487 O O . ASP A 1 183 ? -21.023 0.873 27.574 1.00 71.19 183 ASP A O 1
ATOM 1491 N N . PRO A 1 184 ? -20.449 0.887 29.751 1.00 68.69 184 PRO A N 1
ATOM 1492 C CA . PRO A 1 184 ? -19.399 -0.133 29.639 1.00 68.69 184 PRO A CA 1
ATOM 1493 C C . PRO A 1 184 ? -19.909 -1.540 29.279 1.00 68.69 184 PRO A C 1
ATOM 1495 O O . PRO A 1 184 ? -19.124 -2.466 29.050 1.00 68.69 184 PRO A O 1
ATOM 1498 N N . ARG A 1 185 ? -21.230 -1.754 29.310 1.00 68.25 185 ARG A N 1
ATOM 1499 C CA . ARG A 1 185 ? -21.862 -3.031 28.949 1.00 68.25 185 ARG A CA 1
ATOM 1500 C C . ARG A 1 185 ? -22.368 -3.043 27.512 1.00 68.25 185 ARG A C 1
ATOM 1502 O O . ARG A 1 185 ? -22.681 -4.121 27.010 1.00 68.25 185 ARG A O 1
ATOM 1509 N N . LYS A 1 186 ? -22.431 -1.882 26.854 1.00 72.62 186 LYS A N 1
ATOM 1510 C CA . LYS A 1 186 ? -22.854 -1.774 25.462 1.00 72.62 186 LYS A CA 1
ATOM 1511 C C . LYS A 1 186 ? -21.670 -2.052 24.540 1.00 72.62 186 LYS A C 1
ATOM 1513 O O . LYS A 1 186 ? -20.639 -1.383 24.599 1.00 72.62 186 LYS A O 1
ATOM 1518 N N . THR A 1 187 ? -21.847 -3.044 23.681 1.00 69.38 187 THR A N 1
ATOM 1519 C CA . THR A 1 187 ? -20.950 -3.324 22.567 1.00 69.38 187 THR A CA 1
ATOM 1520 C C . THR A 1 187 ? -21.358 -2.478 21.368 1.00 69.38 187 THR A C 1
ATOM 1522 O O . THR A 1 187 ? -22.546 -2.331 21.062 1.00 69.38 187 THR A O 1
ATOM 1525 N N . TYR A 1 188 ? -20.374 -1.880 20.704 1.00 71.12 188 TYR A N 1
ATOM 1526 C CA . TYR A 1 188 ? -20.605 -1.045 19.532 1.00 71.12 188 TYR A CA 1
ATOM 1527 C C . TYR A 1 188 ? -20.164 -1.816 18.292 1.00 71.12 188 TYR A C 1
ATOM 1529 O O . TYR A 1 188 ? -18.979 -2.093 18.119 1.00 71.12 188 TYR A O 1
ATOM 1537 N N . PHE A 1 189 ? -21.139 -2.165 17.453 1.00 65.12 189 PHE A N 1
ATOM 1538 C CA . PHE A 1 189 ? -20.953 -2.834 16.168 1.00 65.12 189 PHE A CA 1
ATOM 1539 C C . PHE A 1 189 ? -21.747 -2.069 15.124 1.00 65.12 189 PHE A C 1
ATOM 1541 O O . PHE A 1 189 ? -22.936 -2.320 14.975 1.00 65.12 189 PHE A O 1
ATOM 1548 N N . ASN A 1 190 ? -21.140 -1.103 14.442 1.00 57.03 190 ASN A N 1
ATOM 1549 C CA . ASN A 1 190 ? -21.820 -0.431 13.340 1.00 57.03 190 ASN A CA 1
ATOM 1550 C C . ASN A 1 190 ? -20.813 0.178 12.362 1.00 57.03 190 ASN A C 1
ATOM 1552 O O . ASN A 1 190 ? -20.013 1.034 12.728 1.00 57.03 190 ASN A O 1
ATOM 1556 N N . TRP A 1 191 ? -20.916 -0.245 11.100 1.00 59.22 191 TRP A N 1
ATOM 1557 C CA . TRP A 1 191 ? -20.130 0.253 9.964 1.00 59.22 191 TRP A CA 1
ATOM 1558 C C . TRP A 1 191 ? -20.433 1.725 9.655 1.00 59.22 191 TRP A C 1
ATOM 1560 O O . TRP A 1 191 ? -19.586 2.480 9.198 1.00 59.22 191 TRP A O 1
ATOM 1570 N N . TRP A 1 192 ? -21.694 2.116 9.834 1.00 57.19 192 TRP A N 1
ATOM 1571 C CA . TRP A 1 192 ? -22.214 3.453 9.587 1.00 57.19 192 TRP A CA 1
ATOM 1572 C C . TRP A 1 192 ? -23.658 3.483 10.095 1.00 57.19 192 TRP A C 1
ATOM 1574 O O . TRP A 1 192 ? -24.424 2.566 9.799 1.00 57.19 192 TRP A O 1
ATOM 1584 N N . THR A 1 193 ? -24.038 4.501 10.857 1.00 61.69 193 THR A N 1
ATOM 1585 C CA . THR A 1 193 ? -25.425 4.714 11.292 1.00 61.69 193 THR A CA 1
ATOM 1586 C C . THR A 1 193 ? -25.683 6.210 11.290 1.00 61.69 193 THR A C 1
ATOM 1588 O O . THR A 1 193 ? -24.828 6.962 11.743 1.00 61.69 193 THR A O 1
ATOM 1591 N N . ASP A 1 194 ? -26.835 6.651 10.792 1.00 64.00 194 ASP A N 1
ATOM 1592 C CA . ASP A 1 194 ? -27.283 8.042 10.957 1.00 64.00 194 ASP A CA 1
ATOM 1593 C C . ASP A 1 194 ? -27.881 8.272 12.352 1.00 64.00 194 ASP A C 1
ATOM 1595 O O . ASP A 1 194 ? -28.085 9.406 12.794 1.00 64.00 194 ASP A O 1
ATOM 1599 N N . ASN A 1 195 ? -28.173 7.185 13.075 1.00 68.12 195 ASN A N 1
ATOM 1600 C CA . ASN A 1 195 ? -28.860 7.244 14.347 1.00 68.12 195 ASN A CA 1
ATOM 1601 C C . ASN A 1 195 ? -27.875 7.461 15.504 1.00 68.12 195 ASN A C 1
ATOM 1603 O O . ASN A 1 195 ? -27.153 6.553 15.926 1.00 68.12 195 ASN A O 1
ATOM 1607 N N . ARG A 1 196 ? -27.892 8.666 16.088 1.00 71.94 196 ARG A N 1
ATOM 1608 C CA . ARG A 1 196 ? -27.011 9.043 17.210 1.00 71.94 196 ARG A CA 1
ATOM 1609 C C . ARG A 1 196 ? -27.125 8.124 18.429 1.00 71.94 196 ARG A C 1
ATOM 1611 O O . ARG A 1 196 ? -26.167 8.014 19.185 1.00 71.94 196 ARG A O 1
ATOM 1618 N N . THR A 1 197 ? -28.255 7.448 18.634 1.00 67.44 197 THR A N 1
ATOM 1619 C CA . THR A 1 197 ? -28.439 6.537 19.780 1.00 67.44 197 THR A CA 1
ATOM 1620 C C . THR A 1 197 ? -27.647 5.233 19.644 1.00 67.44 197 THR A C 1
ATOM 1622 O O . THR A 1 197 ? -27.408 4.529 20.630 1.00 67.44 197 THR A O 1
ATOM 1625 N N . GLU A 1 198 ? -27.243 4.890 18.423 1.00 66.88 198 GLU A N 1
ATOM 1626 C CA . GLU A 1 198 ? -26.444 3.707 18.102 1.00 66.88 198 GLU A CA 1
ATOM 1627 C C . GLU A 1 198 ? -24.949 4.020 17.971 1.00 66.88 198 GLU A C 1
ATOM 1629 O O . GLU A 1 198 ? -24.130 3.107 18.070 1.00 66.88 198 GLU A O 1
ATOM 1634 N N . MET A 1 199 ? -24.590 5.297 17.802 1.00 72.19 199 MET A N 1
ATOM 1635 C CA . MET A 1 199 ? -23.201 5.749 17.745 1.00 72.19 199 MET A CA 1
ATOM 1636 C C . MET A 1 199 ? -22.503 5.621 19.103 1.00 72.19 199 MET A C 1
ATOM 1638 O O . MET A 1 199 ? -23.117 5.737 20.170 1.00 72.19 199 MET A O 1
ATOM 1642 N N . LEU A 1 200 ? -21.181 5.442 19.064 1.00 76.75 200 LEU A N 1
ATOM 1643 C CA . LEU A 1 200 ? -20.343 5.619 20.244 1.00 76.75 200 LEU A CA 1
ATOM 1644 C C . LEU A 1 200 ? -20.303 7.112 20.588 1.00 76.75 200 LEU A C 1
ATOM 1646 O O . LEU A 1 200 ? -19.850 7.926 19.782 1.00 76.75 200 LEU A O 1
ATOM 1650 N N . ILE A 1 201 ? -20.795 7.461 21.777 1.00 78.00 201 ILE A N 1
ATOM 1651 C CA . ILE A 1 201 ? -20.790 8.835 22.287 1.00 78.00 201 ILE A CA 1
ATOM 1652 C C . ILE A 1 201 ? -19.672 8.969 23.314 1.00 78.00 201 ILE A C 1
ATOM 1654 O O . ILE A 1 201 ? -19.719 8.347 24.380 1.00 78.00 201 ILE A O 1
ATOM 1658 N N . VAL A 1 202 ? -18.687 9.805 22.998 1.00 78.81 202 VAL A N 1
ATOM 1659 C CA . VAL A 1 202 ? -17.519 10.063 23.846 1.00 78.81 202 VAL A CA 1
ATOM 1660 C C . VAL A 1 202 ? -17.702 11.376 24.607 1.00 78.81 202 VAL A C 1
ATOM 1662 O O . VAL A 1 202 ? -18.164 12.376 24.046 1.00 78.81 202 VAL A O 1
ATOM 1665 N N . LYS A 1 203 ? -17.359 11.369 25.903 1.00 72.06 203 LYS A N 1
ATOM 1666 C CA . LYS A 1 203 ? -17.503 12.537 26.788 1.00 72.06 203 LYS A CA 1
ATOM 1667 C C . LYS A 1 203 ? -16.356 13.536 26.625 1.00 72.06 203 LYS A C 1
ATOM 1669 O O . LYS A 1 203 ? -16.622 14.734 26.603 1.00 72.06 203 LYS A O 1
ATOM 1674 N N . ASP A 1 204 ? -15.119 13.054 26.485 1.00 74.69 204 ASP A N 1
ATOM 1675 C CA . ASP A 1 204 ? -13.923 13.894 26.345 1.00 74.69 204 ASP A CA 1
ATOM 1676 C C . ASP A 1 204 ? -12.978 13.385 25.239 1.00 74.69 204 ASP A C 1
ATOM 1678 O O . ASP A 1 204 ? -12.752 12.186 25.089 1.00 74.69 204 ASP A O 1
ATOM 1682 N N . LYS A 1 205 ? -12.376 14.311 24.481 1.00 72.25 205 LYS A N 1
ATOM 1683 C CA . LYS A 1 205 ? -11.373 14.016 23.441 1.00 72.25 205 LYS A CA 1
ATOM 1684 C C . LYS A 1 205 ? -10.128 13.341 24.027 1.00 72.25 205 LYS A C 1
ATOM 1686 O O . LYS A 1 205 ? -9.507 12.524 23.349 1.00 72.25 205 LYS A O 1
ATOM 1691 N N . ASN A 1 206 ? -9.792 13.629 25.286 1.00 78.69 206 ASN A N 1
ATOM 1692 C CA . ASN A 1 206 ? -8.631 13.036 25.955 1.00 78.69 206 ASN A CA 1
ATOM 1693 C C . ASN A 1 206 ? -8.783 11.528 26.206 1.00 78.69 206 ASN A C 1
ATOM 1695 O O . ASN A 1 206 ? -7.787 10.808 26.171 1.00 78.69 206 ASN A O 1
ATOM 1699 N N . GLU A 1 207 ? -10.012 11.041 26.404 1.00 79.56 207 GLU A N 1
ATOM 1700 C CA . GLU A 1 207 ? -10.304 9.621 26.661 1.00 79.56 207 GLU A CA 1
ATOM 1701 C C . GLU A 1 207 ? -9.930 8.738 25.460 1.00 79.56 207 GLU A C 1
ATOM 1703 O O . GLU A 1 207 ? -9.482 7.606 25.620 1.00 79.56 207 GLU A O 1
ATOM 1708 N N . ILE A 1 208 ? -10.049 9.288 24.249 1.00 85.19 208 ILE A N 1
ATOM 1709 C CA . ILE A 1 208 ? -9.810 8.570 22.993 1.00 85.19 208 ILE A CA 1
ATOM 1710 C C . ILE A 1 208 ? -8.524 8.993 22.285 1.00 85.19 208 ILE A C 1
ATOM 1712 O O . ILE A 1 208 ? -8.296 8.576 21.153 1.00 85.19 208 ILE A O 1
ATOM 1716 N N . TRP A 1 209 ? -7.669 9.808 22.908 1.00 87.31 209 TRP A N 1
ATOM 1717 C CA . TRP A 1 209 ? -6.503 10.384 22.229 1.00 87.31 209 TRP A CA 1
ATOM 1718 C C . TRP A 1 209 ? -5.565 9.318 21.646 1.00 87.31 209 TRP A C 1
ATOM 1720 O O . TRP A 1 209 ? -5.148 9.400 20.492 1.00 87.31 209 TRP A O 1
ATOM 1730 N N . SER A 1 210 ? -5.283 8.269 22.419 1.00 91.06 210 SER A N 1
ATOM 1731 C CA . SER A 1 210 ? -4.451 7.145 21.977 1.00 91.06 210 SER A CA 1
ATOM 1732 C C . SER A 1 210 ? -5.084 6.379 20.806 1.00 91.06 210 SER A C 1
ATOM 1734 O O . SER A 1 210 ? -4.386 6.021 19.851 1.00 91.06 210 SER A O 1
ATOM 1736 N N . LEU A 1 211 ? -6.406 6.192 20.836 1.00 89.81 211 LEU A N 1
ATOM 1737 C CA . LEU A 1 211 ? -7.157 5.563 19.754 1.00 89.81 211 LEU A CA 1
ATOM 1738 C C . LEU A 1 211 ? -7.171 6.443 18.496 1.00 89.81 211 LEU A C 1
ATOM 1740 O O . LEU A 1 211 ? -6.951 5.937 17.399 1.00 89.81 211 LEU A O 1
ATOM 1744 N N . TYR A 1 212 ? -7.350 7.755 18.654 1.00 90.25 212 TYR A N 1
ATOM 1745 C CA . TYR A 1 212 ? -7.318 8.742 17.574 1.00 90.25 212 TYR A CA 1
ATOM 1746 C C . TYR A 1 212 ? -5.955 8.761 16.872 1.00 90.25 212 TYR A C 1
ATOM 1748 O O . TYR A 1 212 ? -5.884 8.597 15.657 1.00 90.25 212 TYR A O 1
ATOM 1756 N N . VAL A 1 213 ? -4.859 8.880 17.630 1.00 92.50 213 VAL A N 1
ATOM 1757 C CA . VAL A 1 213 ? -3.501 8.896 17.064 1.00 92.50 213 VAL A CA 1
ATOM 1758 C C . VAL A 1 213 ? -3.210 7.595 16.315 1.00 92.50 213 VAL A C 1
ATOM 1760 O O . VAL A 1 213 ? -2.734 7.631 15.183 1.00 92.50 213 VAL A O 1
ATOM 1763 N N . SER A 1 214 ? -3.554 6.446 16.897 1.00 92.50 214 SER A N 1
ATOM 1764 C CA . SER A 1 214 ? -3.356 5.142 16.245 1.00 92.50 214 SER A CA 1
ATOM 1765 C C . SER A 1 214 ? -4.205 5.001 14.981 1.00 92.50 214 SER A C 1
ATOM 1767 O O . SER A 1 214 ? -3.750 4.466 13.973 1.00 92.50 214 SER A O 1
ATOM 1769 N N . SER A 1 215 ? -5.414 5.560 14.995 1.00 89.69 215 SER A N 1
ATOM 1770 C CA . SER A 1 215 ? -6.287 5.630 13.824 1.00 89.69 215 SER A CA 1
ATOM 1771 C C . SER A 1 215 ? -5.672 6.463 12.696 1.00 89.69 215 SER A C 1
ATOM 1773 O O . SER A 1 215 ? -5.755 6.047 11.542 1.00 89.69 215 SER A O 1
ATOM 1775 N N . CYS A 1 216 ? -4.996 7.580 13.005 1.00 92.12 216 CYS A N 1
ATOM 1776 C CA . CYS A 1 216 ? -4.251 8.383 12.021 1.00 92.12 216 CYS A CA 1
ATOM 1777 C C . CYS A 1 216 ? -3.170 7.565 11.316 1.00 92.12 216 CYS A C 1
ATOM 1779 O O . CYS A 1 216 ? -3.113 7.568 10.088 1.00 92.12 216 CYS A O 1
ATOM 1781 N N . PHE A 1 217 ? -2.351 6.834 12.075 1.00 93.25 217 PHE A N 1
ATOM 1782 C CA . PHE A 1 217 ? -1.306 5.966 11.522 1.00 93.25 217 PHE A CA 1
ATOM 1783 C C . PHE A 1 217 ? -1.894 4.832 10.662 1.00 93.25 217 PHE A C 1
ATOM 1785 O O . PHE A 1 217 ? -1.385 4.532 9.582 1.00 93.25 217 PHE A O 1
ATOM 1792 N N . MET A 1 218 ? -3.017 4.240 11.082 1.00 88.19 218 MET A N 1
ATOM 1793 C CA . MET A 1 218 ? -3.693 3.200 10.301 1.00 88.19 218 MET A CA 1
ATOM 1794 C C . MET A 1 218 ? -4.258 3.745 8.978 1.00 88.19 218 MET A C 1
ATOM 1796 O O . MET A 1 218 ? -4.035 3.156 7.920 1.00 88.19 218 MET A O 1
ATOM 1800 N N . TRP A 1 219 ? -4.939 4.894 9.004 1.00 86.88 219 TRP A N 1
ATOM 1801 C CA . TRP A 1 219 ? -5.425 5.542 7.783 1.00 86.88 219 TRP A CA 1
ATOM 1802 C C . TRP A 1 219 ? -4.282 5.988 6.870 1.00 86.88 219 TRP A C 1
ATOM 1804 O O . TRP A 1 219 ? -4.376 5.825 5.654 1.00 86.88 219 TRP A O 1
ATOM 1814 N N . HIS A 1 220 ? -3.184 6.492 7.435 1.00 92.06 220 HIS A N 1
ATOM 1815 C CA . HIS A 1 220 ? -1.991 6.849 6.674 1.00 92.06 220 HIS A CA 1
ATOM 1816 C C . HIS A 1 220 ? -1.417 5.642 5.916 1.00 92.06 220 HIS A C 1
ATOM 1818 O O . HIS A 1 220 ? -1.115 5.752 4.723 1.00 92.06 220 HIS A O 1
ATOM 1824 N N . TYR A 1 221 ? -1.345 4.473 6.559 1.00 88.00 221 TYR A N 1
ATOM 1825 C CA . TYR A 1 221 ? -0.964 3.224 5.900 1.00 88.00 221 TYR A CA 1
ATOM 1826 C C . TYR A 1 221 ? -1.936 2.829 4.781 1.00 88.00 221 TYR A C 1
ATOM 1828 O O . TYR A 1 221 ? -1.484 2.571 3.665 1.00 88.00 221 TYR A O 1
ATOM 1836 N N . ILE A 1 222 ? -3.252 2.829 5.036 1.00 80.25 222 ILE A N 1
ATOM 1837 C CA . ILE A 1 222 ? -4.271 2.467 4.030 1.00 80.25 222 ILE A CA 1
ATOM 1838 C C . ILE A 1 222 ? -4.117 3.340 2.779 1.00 80.25 222 ILE A C 1
ATOM 1840 O O . ILE A 1 222 ? -4.036 2.824 1.662 1.00 80.25 222 ILE A O 1
ATOM 1844 N N . TRP A 1 223 ? -4.007 4.659 2.955 1.00 84.12 223 TRP A N 1
ATOM 1845 C CA . TRP A 1 223 ? -3.818 5.578 1.834 1.00 84.12 223 TRP A CA 1
ATOM 1846 C C . TRP A 1 223 ? -2.471 5.387 1.145 1.00 84.12 223 TRP A C 1
ATOM 1848 O O . TRP A 1 223 ? -2.399 5.436 -0.082 1.00 84.12 223 TRP A O 1
ATOM 1858 N N . SER A 1 224 ? -1.407 5.091 1.886 1.00 87.12 224 SER A N 1
ATOM 1859 C CA . SER A 1 224 ? -0.107 4.833 1.270 1.00 87.12 224 SER A CA 1
ATOM 1860 C C . SER A 1 224 ? -0.088 3.550 0.433 1.00 87.12 224 SER A C 1
ATOM 1862 O O . SER A 1 224 ? 0.502 3.542 -0.647 1.00 87.12 224 SER A O 1
ATOM 1864 N N . VAL A 1 225 ? -0.794 2.496 0.860 1.00 78.06 225 VAL A N 1
ATOM 1865 C CA . VAL A 1 225 ? -0.999 1.278 0.055 1.00 78.06 225 VAL A CA 1
ATOM 1866 C C . VAL A 1 225 ? -1.780 1.590 -1.225 1.00 78.06 225 VAL A C 1
ATOM 1868 O O . VAL A 1 225 ? -1.439 1.064 -2.283 1.00 78.06 225 VAL A O 1
ATOM 1871 N N . MET A 1 226 ? -2.769 2.487 -1.162 1.00 77.19 226 MET A N 1
ATOM 1872 C CA . MET A 1 226 ? -3.547 2.917 -2.333 1.00 77.19 226 MET A CA 1
ATOM 1873 C C . MET A 1 226 ? -2.733 3.742 -3.333 1.00 77.19 226 MET A C 1
ATOM 1875 O O . MET A 1 226 ? -2.858 3.552 -4.543 1.00 77.19 226 MET A O 1
ATOM 1879 N N . PHE A 1 227 ? -1.895 4.662 -2.853 1.00 84.00 227 PHE A N 1
ATOM 1880 C CA . PHE A 1 227 ? -1.066 5.507 -3.717 1.00 84.00 227 PHE A CA 1
ATOM 1881 C C . PHE A 1 227 ? 0.222 4.814 -4.187 1.00 84.00 227 PHE A C 1
ATOM 1883 O O . PHE A 1 227 ? 0.769 5.187 -5.226 1.00 84.00 227 PHE A O 1
ATOM 1890 N N . GLY A 1 228 ? 0.694 3.779 -3.488 1.00 84.06 228 GLY A N 1
ATOM 1891 C CA . GLY A 1 228 ? 1.931 3.061 -3.809 1.00 84.06 228 GLY A CA 1
ATOM 1892 C C . GLY A 1 228 ? 2.046 2.623 -5.278 1.00 84.06 228 GLY A C 1
ATOM 1893 O O . GLY A 1 228 ? 3.016 2.997 -5.943 1.00 84.06 228 GLY A O 1
ATOM 1894 N N . PRO A 1 229 ? 1.070 1.890 -5.847 1.00 81.25 229 PRO A N 1
ATOM 1895 C CA . PRO A 1 229 ? 1.116 1.458 -7.245 1.00 81.25 229 PRO A CA 1
ATOM 1896 C C . PRO A 1 229 ? 1.182 2.611 -8.257 1.00 81.25 229 PRO A C 1
ATOM 1898 O O . PRO A 1 229 ? 1.895 2.493 -9.262 1.00 81.25 229 PRO A O 1
ATOM 1901 N N . VAL A 1 230 ? 0.491 3.727 -7.976 1.00 86.25 230 VAL A N 1
ATOM 1902 C CA . VAL A 1 230 ? 0.530 4.955 -8.791 1.00 86.25 230 VAL A CA 1
ATOM 1903 C C . VAL A 1 230 ? 1.947 5.515 -8.795 1.00 86.25 230 VAL A C 1
ATOM 1905 O O . VAL A 1 230 ? 2.522 5.751 -9.855 1.00 86.25 230 VAL A O 1
ATOM 1908 N N . VAL A 1 231 ? 2.543 5.659 -7.612 1.00 90.12 231 VAL A N 1
ATOM 1909 C CA . VAL A 1 231 ? 3.883 6.226 -7.422 1.00 90.12 231 VAL A CA 1
ATOM 1910 C C . VAL A 1 231 ? 4.948 5.392 -8.124 1.00 90.12 231 VAL A C 1
ATOM 1912 O O . VAL A 1 231 ? 5.814 5.936 -8.812 1.00 90.12 231 VAL A O 1
ATOM 1915 N N . VAL A 1 232 ? 4.864 4.064 -8.018 1.00 86.69 232 VAL A N 1
ATOM 1916 C CA . VAL A 1 232 ? 5.786 3.195 -8.752 1.00 86.69 232 VAL A CA 1
ATOM 1917 C C . VAL A 1 232 ? 5.536 3.271 -10.265 1.00 86.69 232 VAL A C 1
ATOM 1919 O O . VAL A 1 232 ? 6.485 3.250 -11.045 1.00 86.69 232 VAL A O 1
ATOM 1922 N N . GLY A 1 233 ? 4.282 3.425 -10.701 1.00 85.38 233 GLY A N 1
ATOM 1923 C CA . GLY A 1 233 ? 3.948 3.692 -12.102 1.00 85.38 233 GLY A CA 1
ATOM 1924 C C . GLY A 1 233 ? 4.620 4.951 -12.643 1.00 85.38 233 GLY A C 1
ATOM 1925 O O . GLY A 1 233 ? 5.249 4.909 -13.699 1.00 85.38 233 GLY A O 1
ATOM 1926 N N . VAL A 1 234 ? 4.548 6.051 -11.891 1.00 89.94 234 VAL A N 1
ATOM 1927 C CA . VAL A 1 234 ? 5.213 7.314 -12.236 1.00 89.94 234 VAL A CA 1
ATOM 1928 C C . VAL A 1 234 ? 6.726 7.121 -12.339 1.00 89.94 234 VAL A C 1
ATOM 1930 O O . VAL A 1 234 ? 7.324 7.561 -13.318 1.00 89.94 234 VAL A O 1
ATOM 1933 N N . GLU A 1 235 ? 7.352 6.402 -11.404 1.00 91.06 235 GLU A N 1
ATOM 1934 C CA . GLU A 1 235 ? 8.792 6.120 -11.474 1.00 91.06 235 GLU A CA 1
ATOM 1935 C C . GLU A 1 235 ? 9.173 5.319 -12.732 1.00 91.06 235 GLU A C 1
ATOM 1937 O O . GLU A 1 235 ? 10.161 5.648 -13.393 1.00 91.06 235 GLU A O 1
ATOM 1942 N N . ARG A 1 236 ? 8.355 4.339 -13.140 1.00 88.50 236 ARG A N 1
ATOM 1943 C CA . ARG A 1 236 ? 8.561 3.590 -14.394 1.00 88.50 236 ARG A CA 1
ATOM 1944 C C . ARG A 1 236 ? 8.371 4.450 -15.644 1.00 88.50 236 ARG A C 1
ATOM 1946 O O . ARG A 1 236 ? 9.100 4.274 -16.627 1.00 88.50 236 ARG A O 1
ATOM 1953 N N . LEU A 1 237 ? 7.442 5.404 -15.622 1.00 87.75 237 LEU A N 1
ATOM 1954 C CA . LEU A 1 237 ? 7.293 6.388 -16.698 1.00 87.75 237 LEU A CA 1
ATOM 1955 C C . LEU A 1 237 ? 8.509 7.321 -16.766 1.00 87.75 237 LEU A C 1
ATOM 1957 O O . LEU A 1 237 ? 9.021 7.552 -17.860 1.00 87.75 237 LEU A O 1
ATOM 1961 N N . CYS A 1 238 ? 9.040 7.777 -15.627 1.00 89.81 238 CYS A N 1
ATOM 1962 C CA . CYS A 1 238 ? 10.283 8.551 -15.579 1.00 89.81 238 CYS A CA 1
ATOM 1963 C C . CYS A 1 238 ? 11.471 7.756 -16.141 1.00 89.81 238 CYS A C 1
ATOM 1965 O O . CYS A 1 238 ? 12.234 8.293 -16.942 1.00 89.81 238 CYS A O 1
ATOM 1967 N N . ALA A 1 239 ? 11.607 6.475 -15.788 1.00 87.69 239 ALA A N 1
ATOM 1968 C CA . ALA A 1 239 ? 12.651 5.608 -16.336 1.00 87.69 239 ALA A CA 1
ATOM 1969 C C . ALA A 1 239 ? 12.531 5.439 -17.863 1.00 87.69 239 ALA A C 1
ATOM 1971 O O . ALA A 1 239 ? 13.535 5.395 -18.572 1.00 87.69 239 ALA A O 1
ATOM 1972 N N . THR A 1 240 ? 11.300 5.397 -18.383 1.00 87.56 240 THR A N 1
ATOM 1973 C CA . THR A 1 240 ? 11.026 5.351 -19.829 1.00 87.56 240 THR A CA 1
ATOM 1974 C C . THR A 1 240 ? 11.319 6.694 -20.511 1.00 87.56 240 THR A C 1
ATOM 1976 O O . THR A 1 240 ? 11.856 6.721 -21.615 1.00 87.56 240 THR A O 1
ATOM 1979 N N . TYR A 1 241 ? 11.004 7.820 -19.864 1.00 88.69 241 TYR A N 1
ATOM 1980 C CA . TYR A 1 241 ? 11.290 9.159 -20.387 1.00 88.69 241 TYR A CA 1
ATOM 1981 C C . TYR A 1 241 ? 12.799 9.428 -20.459 1.00 88.69 241 TYR A C 1
ATOM 1983 O O . TYR A 1 241 ? 13.314 9.869 -21.485 1.00 88.69 241 TYR A O 1
ATOM 1991 N N . TYR A 1 242 ? 13.531 9.081 -19.400 1.00 87.50 242 TYR A N 1
ATOM 1992 C CA . TYR A 1 242 ? 14.979 9.252 -19.326 1.00 87.50 242 TYR A CA 1
ATOM 1993 C C . TYR A 1 242 ? 15.775 8.021 -19.784 1.00 87.50 242 TYR A C 1
ATOM 1995 O O . TYR A 1 242 ? 16.893 7.784 -19.327 1.00 87.50 242 TYR A O 1
ATOM 2003 N N . ILE A 1 243 ? 15.232 7.250 -20.727 1.00 85.00 243 ILE A N 1
ATOM 2004 C CA . ILE A 1 243 ? 15.824 6.005 -21.241 1.00 85.00 243 ILE A CA 1
ATOM 2005 C C . ILE A 1 243 ? 17.296 6.134 -21.663 1.00 85.00 243 ILE A C 1
ATOM 2007 O O . ILE A 1 243 ? 18.031 5.152 -21.678 1.00 85.00 243 ILE A O 1
ATOM 2011 N N . GLN A 1 244 ? 17.737 7.339 -22.035 1.00 80.50 244 GLN A N 1
ATOM 2012 C CA . GLN A 1 244 ? 19.074 7.575 -22.567 1.00 80.50 244 GLN A CA 1
ATOM 2013 C C . GLN A 1 244 ? 20.186 7.410 -21.529 1.00 80.50 244 GLN A C 1
ATOM 2015 O O . GLN A 1 244 ? 21.269 6.955 -21.896 1.00 80.50 244 GLN A O 1
ATOM 2020 N N . ASP A 1 245 ? 19.927 7.798 -20.283 1.00 83.94 245 ASP A N 1
ATOM 2021 C CA . ASP A 1 245 ? 20.930 7.947 -19.229 1.00 83.94 245 ASP A CA 1
ATOM 2022 C C . ASP A 1 245 ? 20.432 7.505 -17.840 1.00 83.94 245 ASP A C 1
ATOM 2024 O O . ASP A 1 245 ? 21.152 7.681 -16.858 1.00 83.94 245 ASP A O 1
ATOM 2028 N N . TYR A 1 246 ? 19.232 6.912 -17.742 1.00 85.00 246 TYR A N 1
ATOM 2029 C CA . TYR A 1 246 ? 18.670 6.424 -16.475 1.00 85.00 246 TYR A CA 1
ATOM 2030 C C . TYR A 1 246 ? 19.595 5.450 -15.750 1.00 85.00 246 TYR A C 1
ATOM 2032 O O . TYR A 1 246 ? 19.884 5.664 -14.583 1.00 85.00 246 TYR A O 1
ATOM 2040 N N . GLU A 1 247 ? 20.141 4.466 -16.461 1.00 79.62 247 GLU A N 1
ATOM 2041 C CA . GLU A 1 247 ? 21.032 3.460 -15.869 1.00 79.62 247 GLU A CA 1
ATOM 2042 C C . GLU A 1 247 ? 22.386 4.044 -15.425 1.00 79.62 247 GLU A C 1
ATOM 2044 O O . GLU A 1 247 ? 23.017 3.574 -14.481 1.00 79.62 247 GLU A O 1
ATOM 2049 N N . ASN A 1 248 ? 22.843 5.104 -16.095 1.00 80.56 248 ASN A N 1
ATOM 2050 C CA . ASN A 1 248 ? 24.149 5.706 -15.824 1.00 80.56 248 ASN A CA 1
ATOM 2051 C C . ASN A 1 248 ? 24.100 6.696 -14.653 1.00 80.56 248 ASN A C 1
ATOM 2053 O O . ASN A 1 248 ? 25.123 6.971 -14.025 1.00 80.56 248 ASN A O 1
ATOM 2057 N N . SER A 1 249 ? 22.924 7.254 -14.365 1.00 83.00 249 SER A N 1
ATOM 2058 C CA . SER A 1 249 ? 22.733 8.251 -13.321 1.00 83.00 249 SER A CA 1
ATOM 2059 C C . SER A 1 249 ? 21.804 7.712 -12.248 1.00 83.00 249 SER A C 1
ATOM 2061 O O . SER A 1 249 ? 20.613 7.535 -12.477 1.00 83.00 249 SER A O 1
ATOM 2063 N N . ARG A 1 250 ? 22.324 7.538 -11.024 1.00 80.00 250 ARG A N 1
ATOM 2064 C CA . ARG A 1 250 ? 21.543 6.975 -9.909 1.00 80.00 250 ARG A CA 1
ATOM 2065 C C . ARG A 1 250 ? 20.214 7.697 -9.667 1.00 80.00 250 ARG A C 1
ATOM 2067 O O . ARG A 1 250 ? 19.296 7.069 -9.168 1.00 80.00 250 ARG A O 1
ATOM 2074 N N . ARG A 1 251 ? 20.099 9.002 -9.968 1.00 85.75 251 ARG A N 1
ATOM 2075 C CA . ARG A 1 251 ? 18.850 9.798 -9.878 1.00 85.75 251 ARG A CA 1
ATOM 2076 C C . ARG A 1 251 ? 17.996 9.533 -8.628 1.00 85.75 251 ARG A C 1
ATOM 2078 O O . ARG A 1 251 ? 16.771 9.581 -8.686 1.00 85.75 251 ARG A O 1
ATOM 2085 N N . ARG A 1 252 ? 18.638 9.338 -7.469 1.00 87.94 252 ARG A N 1
ATOM 2086 C CA . ARG A 1 252 ? 17.962 9.040 -6.188 1.00 87.94 252 ARG A CA 1
ATOM 2087 C C . ARG A 1 252 ? 16.957 10.112 -5.760 1.00 87.94 252 ARG A C 1
ATOM 2089 O O . ARG A 1 252 ? 16.094 9.855 -4.933 1.00 87.94 252 ARG A O 1
ATOM 2096 N N . GLN A 1 253 ? 17.048 11.301 -6.345 1.00 90.38 253 GLN A N 1
ATOM 2097 C CA . GLN A 1 253 ? 16.074 12.371 -6.172 1.00 90.38 253 GLN A CA 1
ATOM 2098 C C . GLN A 1 253 ? 14.665 11.955 -6.621 1.00 90.38 253 GLN A C 1
ATOM 2100 O O . GLN A 1 253 ? 13.713 12.329 -5.952 1.00 90.38 253 GLN A O 1
ATOM 2105 N N . ILE A 1 254 ? 14.516 11.146 -7.680 1.00 91.94 254 ILE A N 1
ATOM 2106 C CA . ILE A 1 254 ? 13.203 10.694 -8.174 1.00 91.94 254 ILE A CA 1
ATOM 2107 C C . ILE A 1 254 ? 12.435 9.924 -7.088 1.00 91.94 254 ILE A C 1
ATOM 2109 O O . ILE A 1 254 ? 11.367 10.389 -6.693 1.00 91.94 254 ILE A O 1
ATOM 2113 N N . PRO A 1 255 ? 12.945 8.797 -6.547 1.00 93.88 255 PRO A N 1
ATOM 2114 C CA . PRO A 1 255 ? 12.217 8.058 -5.522 1.00 93.88 255 PRO A CA 1
ATOM 2115 C C . PRO A 1 255 ? 12.050 8.859 -4.223 1.00 93.88 255 PRO A C 1
ATOM 2117 O O . PRO A 1 255 ? 11.006 8.756 -3.593 1.00 93.88 255 PRO A O 1
ATOM 2120 N N . ILE A 1 256 ? 13.022 9.697 -3.837 1.00 93.94 256 ILE A N 1
ATOM 2121 C CA . ILE A 1 256 ? 12.914 10.529 -2.626 1.00 93.94 256 ILE A CA 1
ATOM 2122 C C . ILE A 1 256 ? 11.791 11.565 -2.766 1.00 93.94 256 ILE A C 1
ATOM 2124 O O . ILE A 1 256 ? 10.954 11.673 -1.875 1.00 93.94 256 ILE A O 1
ATOM 2128 N N . ILE A 1 257 ? 11.733 12.297 -3.883 1.00 95.69 257 ILE A N 1
ATOM 2129 C CA . ILE A 1 257 ? 10.671 13.28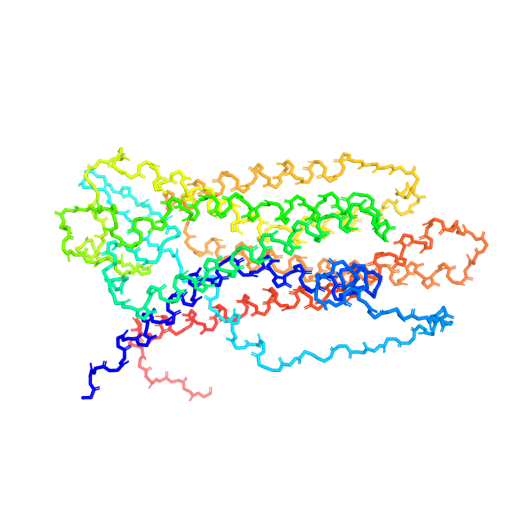2 -4.141 1.00 95.69 257 ILE A CA 1
ATOM 2130 C C . ILE A 1 257 ? 9.313 12.586 -4.187 1.00 95.69 257 ILE A C 1
ATOM 2132 O O . ILE A 1 257 ? 8.363 13.069 -3.581 1.00 95.69 257 ILE A O 1
ATOM 2136 N N . LEU A 1 258 ? 9.227 11.432 -4.850 1.00 95.12 258 LEU A N 1
ATOM 2137 C CA . LEU A 1 258 ? 7.998 10.648 -4.913 1.00 95.12 258 LEU A CA 1
ATOM 2138 C C . LEU A 1 258 ? 7.517 10.208 -3.524 1.00 95.12 258 LEU A C 1
ATOM 2140 O O . LEU A 1 258 ? 6.334 10.353 -3.222 1.00 95.12 258 LEU A O 1
ATOM 2144 N N . ILE A 1 259 ? 8.416 9.738 -2.653 1.00 95.31 259 ILE A N 1
ATOM 2145 C CA . ILE A 1 259 ? 8.084 9.397 -1.261 1.00 95.31 259 ILE A CA 1
ATOM 2146 C C . ILE A 1 259 ? 7.593 10.634 -0.506 1.00 95.31 259 ILE A C 1
ATOM 2148 O O . ILE A 1 259 ? 6.556 10.570 0.154 1.00 95.31 259 ILE A O 1
ATOM 2152 N N . LEU A 1 260 ? 8.298 11.762 -0.613 1.00 95.50 260 LEU A N 1
ATOM 2153 C CA . LEU A 1 260 ? 7.930 12.998 0.080 1.00 95.50 260 LEU A CA 1
ATOM 2154 C C . LEU A 1 260 ? 6.558 13.511 -0.360 1.00 95.50 260 LEU A C 1
ATOM 2156 O O . LEU A 1 260 ? 5.725 13.803 0.489 1.00 95.50 260 LEU A O 1
ATOM 2160 N N . VAL A 1 261 ? 6.303 13.564 -1.669 1.00 95.31 261 VAL A N 1
ATOM 2161 C CA . VAL A 1 261 ? 5.006 13.976 -2.226 1.00 95.31 261 VAL A CA 1
ATOM 2162 C C . VAL A 1 261 ? 3.902 13.029 -1.774 1.00 95.31 261 VAL A C 1
ATOM 2164 O O . VAL A 1 261 ? 2.831 13.488 -1.394 1.00 95.31 261 VAL A O 1
ATOM 2167 N N . THR A 1 262 ? 4.165 11.720 -1.757 1.00 94.38 262 THR A N 1
ATOM 2168 C CA . THR A 1 262 ? 3.171 10.742 -1.300 1.00 94.38 262 THR A CA 1
ATOM 2169 C C . THR A 1 262 ? 2.796 10.993 0.154 1.00 94.38 262 THR A C 1
ATOM 2171 O O . THR A 1 262 ? 1.617 11.153 0.435 1.00 94.38 262 THR A O 1
ATOM 2174 N N . ASN A 1 263 ? 3.774 11.126 1.056 1.00 94.94 263 ASN A N 1
ATOM 2175 C CA . ASN A 1 263 ? 3.505 11.395 2.474 1.00 94.94 263 ASN A CA 1
ATOM 2176 C C . ASN A 1 263 ? 2.846 12.770 2.691 1.00 94.94 263 ASN A C 1
ATOM 2178 O O . ASN A 1 263 ? 1.965 12.907 3.537 1.00 94.94 263 ASN A O 1
ATOM 2182 N N . LEU A 1 264 ? 3.222 13.782 1.901 1.00 95.69 264 LEU A N 1
ATOM 2183 C CA . LEU A 1 264 ? 2.594 15.107 1.929 1.00 95.69 264 LEU A CA 1
ATOM 2184 C C . LEU A 1 264 ? 1.105 15.047 1.558 1.00 95.69 264 LEU A C 1
ATOM 2186 O O . LEU A 1 264 ? 0.336 15.885 2.012 1.00 95.69 264 LEU A O 1
ATOM 2190 N N . ILE A 1 265 ? 0.698 14.067 0.748 1.00 93.06 265 ILE A N 1
ATOM 2191 C CA . ILE A 1 265 ? -0.702 13.838 0.385 1.00 93.06 265 ILE A CA 1
ATOM 2192 C C . ILE A 1 265 ? -1.384 12.950 1.430 1.00 93.06 265 ILE A C 1
ATOM 2194 O O . ILE A 1 265 ? -2.433 13.318 1.951 1.00 93.06 265 ILE A O 1
ATOM 2198 N N . THR A 1 266 ? -0.804 11.794 1.761 1.00 92.50 266 THR A N 1
ATOM 2199 C CA . THR A 1 266 ? -1.455 10.760 2.580 1.00 92.50 266 THR A CA 1
ATOM 2200 C C . THR A 1 266 ? -1.629 11.172 4.040 1.00 92.50 266 THR A C 1
ATOM 2202 O O . THR A 1 266 ? -2.631 10.791 4.642 1.00 92.50 266 THR A O 1
ATOM 2205 N N . ILE A 1 267 ? -0.715 11.964 4.617 1.00 94.19 267 ILE A N 1
ATOM 2206 C CA . ILE A 1 267 ? -0.815 12.414 6.017 1.00 94.19 267 ILE A CA 1
ATOM 2207 C C . ILE A 1 267 ? -2.002 13.378 6.214 1.00 94.19 267 ILE A C 1
ATOM 2209 O O . ILE A 1 267 ? -2.857 13.085 7.055 1.00 94.19 267 ILE A O 1
ATOM 2213 N N . PRO A 1 268 ? -2.140 14.485 5.449 1.00 93.81 268 PRO A N 1
ATOM 2214 C CA . PRO A 1 268 ? -3.339 15.316 5.518 1.00 93.81 268 PRO A CA 1
ATOM 2215 C C . PRO A 1 268 ? -4.603 14.537 5.172 1.00 93.81 268 PRO A C 1
ATOM 2217 O O . PRO A 1 268 ? -5.616 14.707 5.839 1.00 93.81 268 PRO A O 1
ATOM 2220 N N . TYR A 1 269 ? -4.549 13.647 4.178 1.00 89.81 269 TYR A N 1
ATOM 2221 C CA . TYR A 1 269 ? -5.713 12.853 3.794 1.00 89.81 269 TYR A CA 1
ATOM 2222 C C . TYR A 1 269 ? -6.204 11.963 4.945 1.00 89.81 269 TYR A C 1
ATOM 2224 O O . TYR A 1 269 ? -7.403 11.910 5.205 1.00 89.81 269 TYR A O 1
ATOM 2232 N N . ALA A 1 270 ? -5.294 11.329 5.692 1.00 90.44 270 ALA A N 1
ATOM 2233 C CA . ALA A 1 270 ? -5.639 10.557 6.884 1.00 90.44 270 ALA A CA 1
ATOM 2234 C C . ALA A 1 270 ? -6.323 11.424 7.956 1.00 90.44 270 ALA A C 1
ATOM 2236 O O . ALA A 1 270 ? -7.336 11.014 8.520 1.00 90.44 270 ALA A O 1
ATOM 2237 N N . TYR A 1 271 ? -5.822 12.642 8.190 1.00 91.06 271 TYR A N 1
ATOM 2238 C CA . TYR A 1 271 ? -6.446 13.595 9.113 1.00 91.06 271 TYR A CA 1
ATOM 2239 C C . TYR A 1 271 ? -7.850 14.015 8.656 1.00 91.06 271 TYR A C 1
ATOM 2241 O O . TYR A 1 271 ? -8.785 14.025 9.456 1.00 91.06 271 TYR A O 1
ATOM 2249 N N . LEU A 1 272 ? -8.014 14.345 7.374 1.00 89.62 272 LEU A N 1
ATOM 2250 C CA . LEU A 1 272 ? -9.292 14.788 6.816 1.00 89.62 272 LEU A CA 1
ATOM 2251 C C . LEU A 1 272 ? -10.346 13.673 6.835 1.00 89.62 272 LEU A C 1
ATOM 2253 O O . LEU A 1 272 ? -11.500 13.935 7.166 1.00 89.62 272 LEU A O 1
ATOM 2257 N N . VAL A 1 273 ? -9.948 12.434 6.523 1.00 83.62 273 VAL A N 1
ATOM 2258 C CA . VAL A 1 273 ? -10.838 11.265 6.585 1.00 83.62 273 VAL A CA 1
ATOM 2259 C C . VAL A 1 273 ? -11.280 10.999 8.017 1.00 83.62 273 VAL A C 1
ATOM 2261 O O . VAL A 1 273 ? -12.468 10.832 8.250 1.00 83.62 273 VAL A O 1
ATOM 2264 N N . ILE A 1 274 ? -10.362 11.013 8.988 1.00 85.50 274 ILE A N 1
ATOM 2265 C CA . ILE A 1 274 ? -10.716 10.768 10.393 1.00 85.50 274 ILE A CA 1
ATOM 2266 C C . ILE A 1 274 ? -11.680 11.812 10.932 1.00 85.50 274 ILE A C 1
ATOM 2268 O O . ILE A 1 274 ? -12.538 11.458 11.723 1.00 85.50 274 ILE A O 1
ATOM 2272 N N . ASN A 1 275 ? -11.560 13.074 10.532 1.00 86.94 275 ASN A N 1
ATOM 2273 C CA . ASN A 1 275 ? -12.454 14.134 11.004 1.00 86.94 275 ASN A CA 1
ATOM 2274 C C . ASN A 1 275 ? -13.738 14.259 10.162 1.00 86.94 275 ASN A C 1
ATOM 2276 O O . ASN A 1 275 ? -14.384 15.303 10.214 1.00 86.94 275 ASN A O 1
ATOM 2280 N N . ASP A 1 276 ? -14.068 13.237 9.359 1.00 82.75 276 ASP A N 1
ATOM 2281 C CA . ASP A 1 276 ? -15.256 13.188 8.491 1.00 82.75 276 ASP A CA 1
ATOM 2282 C C . ASP A 1 276 ? -15.386 14.420 7.567 1.00 82.75 276 ASP A C 1
ATOM 2284 O O . ASP A 1 276 ? -16.472 14.847 7.183 1.00 82.75 276 ASP A O 1
ATOM 2288 N N . GLN A 1 277 ? -14.251 15.026 7.195 1.00 85.88 277 GLN A N 1
ATOM 2289 C CA . GLN A 1 277 ? -14.212 16.203 6.316 1.00 85.88 277 GLN A CA 1
ATOM 2290 C C . GLN A 1 277 ? -14.217 15.818 4.835 1.00 85.88 277 GLN A C 1
ATOM 2292 O O . GLN A 1 277 ? -14.451 16.663 3.969 1.00 85.88 277 GLN A O 1
ATOM 2297 N N . ILE A 1 278 ? -13.947 14.546 4.533 1.00 78.81 278 ILE A N 1
ATOM 2298 C CA . ILE A 1 278 ? -14.021 13.983 3.187 1.00 78.81 278 ILE A CA 1
ATOM 2299 C C . ILE A 1 278 ? -15.214 13.029 3.142 1.00 78.81 278 ILE A C 1
ATOM 2301 O O . ILE A 1 278 ? -15.148 11.954 3.740 1.00 78.81 278 ILE A O 1
ATOM 2305 N N . PRO A 1 279 ? -16.274 13.368 2.386 1.00 73.69 279 PRO A N 1
ATOM 2306 C CA . PRO A 1 279 ? -17.376 12.457 2.142 1.00 73.69 279 PRO A CA 1
ATOM 2307 C C . PRO A 1 279 ? -16.881 11.134 1.568 1.00 73.69 279 PRO A C 1
ATOM 2309 O O . PRO A 1 279 ? -16.026 11.104 0.675 1.00 73.69 279 PRO A O 1
ATOM 2312 N N . PHE A 1 280 ? -17.496 10.039 2.006 1.00 66.50 280 PHE A N 1
ATOM 2313 C CA . PHE A 1 280 ? -17.145 8.692 1.561 1.00 66.50 280 PHE A CA 1
ATOM 2314 C C . PHE A 1 280 ? -17.084 8.543 0.030 1.00 66.50 280 PHE A C 1
ATOM 2316 O O . PHE A 1 280 ? -16.179 7.898 -0.494 1.00 66.50 280 PHE A O 1
ATOM 2323 N N . MET A 1 281 ? -17.994 9.197 -0.702 1.00 68.38 281 MET A N 1
ATOM 2324 C CA . MET A 1 281 ? -18.031 9.159 -2.171 1.00 68.38 281 MET A CA 1
ATOM 2325 C C . MET A 1 281 ? -16.773 9.751 -2.818 1.00 68.38 281 MET A C 1
ATOM 2327 O O . MET A 1 281 ? -16.322 9.252 -3.847 1.00 68.38 281 MET A O 1
ATOM 2331 N N . ILE A 1 282 ? -16.178 10.782 -2.210 1.00 77.50 282 ILE A N 1
ATOM 2332 C CA . ILE A 1 282 ? -14.931 11.384 -2.698 1.00 77.50 282 ILE A CA 1
ATOM 2333 C C . ILE A 1 282 ? -13.762 10.430 -2.441 1.00 77.50 282 ILE A C 1
ATOM 2335 O O . ILE A 1 282 ? -12.972 10.171 -3.348 1.00 77.50 282 ILE A O 1
ATOM 2339 N N . ALA A 1 283 ? -13.686 9.843 -1.241 1.00 73.62 283 ALA A N 1
ATOM 2340 C CA . ALA A 1 283 ? -12.672 8.841 -0.916 1.00 73.62 283 ALA A CA 1
ATOM 2341 C C . ALA A 1 283 ? -12.753 7.611 -1.838 1.00 73.62 283 ALA A C 1
ATOM 2343 O O . ALA A 1 283 ? -11.730 7.130 -2.329 1.00 73.62 283 ALA A O 1
ATOM 2344 N N . TYR A 1 284 ? -13.966 7.146 -2.136 1.00 71.44 284 TYR A N 1
ATOM 2345 C CA . TYR A 1 284 ? -14.207 6.073 -3.096 1.00 71.44 284 TYR A CA 1
ATOM 2346 C C . TYR A 1 284 ? -13.785 6.464 -4.519 1.00 71.44 284 TYR A C 1
ATOM 2348 O O . TYR A 1 284 ? -13.030 5.732 -5.162 1.00 71.44 284 TYR A O 1
ATOM 2356 N N . GLY A 1 285 ? -14.207 7.640 -4.995 1.00 74.31 285 GLY A N 1
ATOM 2357 C CA . GLY A 1 285 ? -13.835 8.155 -6.313 1.00 74.31 285 GLY A CA 1
ATOM 2358 C C . GLY A 1 285 ? -12.320 8.259 -6.499 1.00 74.31 285 GLY A C 1
ATOM 2359 O O . GLY A 1 285 ? -11.803 7.885 -7.550 1.00 74.31 285 GLY A O 1
ATOM 2360 N N . GLN A 1 286 ? -11.590 8.664 -5.456 1.00 80.50 286 GLN A N 1
ATOM 2361 C CA . GLN A 1 286 ? -10.126 8.685 -5.460 1.00 80.50 286 GLN A CA 1
ATOM 2362 C C . GLN A 1 286 ? -9.524 7.284 -5.641 1.00 80.50 286 GLN A C 1
ATOM 2364 O O . GLN A 1 286 ? -8.559 7.126 -6.389 1.00 80.50 286 GLN A O 1
ATOM 2369 N N . CYS A 1 287 ? -10.087 6.259 -4.994 1.00 74.00 287 CYS A N 1
ATOM 2370 C CA . CYS A 1 287 ? -9.613 4.883 -5.150 1.00 74.00 287 CYS A CA 1
ATOM 2371 C C . CYS A 1 287 ? -9.824 4.379 -6.586 1.00 74.00 287 CYS A C 1
ATOM 2373 O O . CYS A 1 287 ? -8.898 3.834 -7.187 1.00 74.00 287 CYS A O 1
ATOM 2375 N N . VAL A 1 288 ? -11.005 4.629 -7.167 1.00 73.06 288 VAL A N 1
ATOM 2376 C CA . VAL A 1 288 ? -11.314 4.283 -8.568 1.00 73.06 288 VAL A CA 1
ATOM 2377 C C . VAL A 1 288 ? -10.384 5.019 -9.534 1.00 73.06 288 VAL A C 1
ATOM 2379 O O . VAL A 1 288 ? -9.857 4.421 -10.472 1.00 73.06 288 VAL A O 1
ATOM 2382 N N . MET A 1 289 ? -10.131 6.306 -9.289 1.00 80.75 289 MET A N 1
ATOM 2383 C CA . MET A 1 289 ? -9.211 7.099 -10.100 1.00 80.75 289 MET A CA 1
ATOM 2384 C C . MET A 1 289 ? -7.777 6.561 -10.021 1.00 80.75 289 MET A C 1
ATOM 2386 O O . MET A 1 289 ? -7.125 6.431 -11.055 1.00 80.75 289 MET A O 1
ATOM 2390 N N . ASN A 1 290 ? -7.292 6.203 -8.828 1.00 81.56 290 ASN A N 1
ATOM 2391 C CA . ASN A 1 290 ? -5.966 5.607 -8.657 1.00 81.56 290 ASN A CA 1
ATOM 2392 C C . ASN A 1 290 ? -5.842 4.293 -9.442 1.00 81.56 290 ASN A C 1
ATOM 2394 O O . ASN A 1 290 ? -4.874 4.128 -10.183 1.00 81.56 290 ASN A O 1
ATOM 2398 N N . ALA A 1 291 ? -6.833 3.402 -9.350 1.00 72.94 291 ALA A N 1
ATOM 2399 C CA . ALA A 1 291 ? -6.880 2.175 -10.148 1.00 72.94 291 ALA A CA 1
ATOM 2400 C C . ALA A 1 291 ? -6.845 2.454 -11.653 1.00 72.94 291 ALA A C 1
ATOM 2402 O O . ALA A 1 291 ? -6.005 1.913 -12.368 1.00 72.94 291 ALA A O 1
ATOM 2403 N N . ALA A 1 292 ? -7.684 3.373 -12.137 1.00 77.62 292 ALA A N 1
ATOM 2404 C CA . ALA A 1 292 ? -7.694 3.753 -13.546 1.00 77.62 292 ALA A CA 1
ATOM 2405 C C . ALA A 1 292 ? -6.322 4.284 -14.005 1.00 77.62 292 ALA A C 1
ATOM 2407 O O . ALA A 1 292 ? -5.819 3.876 -15.054 1.00 77.62 292 ALA A O 1
ATOM 2408 N N . ILE A 1 293 ? -5.681 5.148 -13.209 1.00 82.62 293 ILE A N 1
ATOM 2409 C CA . ILE A 1 293 ? -4.340 5.676 -13.499 1.00 82.62 293 ILE A CA 1
ATOM 2410 C C . ILE A 1 293 ? -3.314 4.545 -13.583 1.00 82.62 293 ILE A C 1
ATOM 2412 O O . ILE A 1 293 ? -2.499 4.531 -14.505 1.00 82.62 293 ILE A O 1
ATOM 2416 N N . VAL A 1 294 ? -3.345 3.592 -12.651 1.00 80.69 294 VAL A N 1
ATOM 2417 C CA . VAL A 1 294 ? -2.423 2.450 -12.655 1.00 80.69 294 VAL A CA 1
ATOM 2418 C C . VAL A 1 294 ? -2.668 1.585 -13.888 1.00 80.69 294 VAL A C 1
ATOM 2420 O O . VAL A 1 294 ? -1.726 1.317 -14.634 1.00 80.69 294 VAL A O 1
ATOM 2423 N N . PHE A 1 295 ? -3.919 1.213 -14.152 1.00 77.31 295 PHE A N 1
ATOM 2424 C CA . PHE A 1 295 ? -4.302 0.377 -15.284 1.00 77.31 295 PHE A CA 1
ATOM 2425 C C . PHE A 1 295 ? -3.876 0.993 -16.622 1.00 77.31 295 PHE A C 1
ATOM 2427 O O . PHE A 1 295 ? -3.086 0.405 -17.370 1.00 77.31 295 PHE A O 1
ATOM 2434 N N . PHE A 1 296 ? -4.341 2.209 -16.921 1.00 79.06 296 PHE A N 1
ATOM 2435 C CA . PHE A 1 296 ? -4.027 2.878 -18.182 1.00 79.06 296 PHE A CA 1
ATOM 2436 C C . PHE A 1 296 ? -2.554 3.277 -18.266 1.00 79.06 296 PHE A C 1
ATOM 2438 O O . PHE A 1 296 ? -1.931 3.090 -19.313 1.00 79.06 296 PHE A O 1
ATOM 2445 N N . GLY A 1 297 ? -1.965 3.762 -17.172 1.00 82.56 297 GLY A N 1
ATOM 2446 C CA . GLY A 1 297 ? -0.550 4.120 -17.115 1.00 82.56 297 GLY A CA 1
ATOM 2447 C C . GLY A 1 297 ? 0.360 2.930 -17.416 1.00 82.56 297 GLY A C 1
ATOM 2448 O O . GLY A 1 297 ? 1.317 3.064 -18.181 1.00 82.56 297 GLY A O 1
ATOM 2449 N N . TYR A 1 298 ? 0.035 1.744 -16.896 1.00 80.69 298 TYR A N 1
ATOM 2450 C CA . TYR A 1 298 ? 0.822 0.531 -17.125 1.00 80.69 298 TYR A CA 1
ATOM 2451 C C . TYR A 1 298 ? 0.632 0.007 -18.551 1.00 80.69 298 TYR A C 1
ATOM 2453 O O . TYR A 1 298 ? 1.609 -0.407 -19.175 1.00 80.69 298 TYR A O 1
ATOM 2461 N N . LEU A 1 299 ? -0.585 0.076 -19.105 1.00 81.50 299 LEU A N 1
ATOM 2462 C CA . LEU A 1 299 ? -0.844 -0.280 -20.504 1.00 81.50 299 LEU A CA 1
ATOM 2463 C C . LEU A 1 299 ? -0.081 0.621 -21.481 1.00 81.50 299 LEU A C 1
ATOM 2465 O O . LEU A 1 299 ? 0.560 0.123 -22.412 1.00 81.50 299 LEU A O 1
ATOM 2469 N N . ILE A 1 300 ? -0.121 1.936 -21.262 1.00 84.06 300 ILE A N 1
ATOM 2470 C CA . ILE A 1 300 ? 0.600 2.916 -22.082 1.00 84.06 300 ILE A CA 1
ATOM 2471 C C . ILE A 1 300 ? 2.108 2.698 -21.943 1.00 84.06 300 ILE A C 1
ATOM 2473 O O . ILE A 1 300 ? 2.804 2.573 -22.953 1.00 84.06 300 ILE A O 1
ATOM 2477 N N . GLY A 1 301 ? 2.610 2.572 -20.711 1.00 84.56 301 GLY A N 1
ATOM 2478 C CA . GLY A 1 301 ? 4.017 2.281 -20.442 1.00 84.56 301 GLY A CA 1
ATOM 2479 C C . GLY A 1 301 ? 4.481 0.999 -21.134 1.00 84.56 301 GLY A C 1
ATOM 2480 O O . GLY A 1 301 ? 5.546 0.982 -21.751 1.00 84.56 301 GLY A O 1
ATOM 2481 N N . PHE A 1 302 ? 3.660 -0.052 -21.119 1.00 83.62 302 PHE A N 1
ATOM 2482 C CA . PHE A 1 302 ? 3.968 -1.317 -21.781 1.00 83.62 302 PHE A CA 1
ATOM 2483 C C . PHE A 1 302 ? 4.057 -1.147 -23.298 1.00 83.62 302 PHE A C 1
ATOM 2485 O O . PHE A 1 302 ? 5.052 -1.542 -23.903 1.00 83.62 302 PHE A O 1
ATOM 2492 N N . ARG A 1 303 ? 3.059 -0.499 -23.914 1.00 85.62 303 ARG A N 1
ATOM 2493 C CA . ARG A 1 303 ? 3.046 -0.227 -25.361 1.00 85.62 303 ARG A CA 1
ATOM 2494 C C . ARG A 1 303 ? 4.272 0.570 -25.800 1.00 85.62 303 ARG A C 1
ATOM 2496 O O . ARG A 1 303 ? 4.910 0.196 -26.780 1.00 85.62 303 ARG A O 1
ATOM 2503 N N . ILE A 1 304 ? 4.620 1.627 -25.066 1.00 87.88 304 ILE A N 1
ATOM 2504 C CA . ILE A 1 304 ? 5.786 2.466 -25.367 1.00 87.88 304 ILE A CA 1
ATOM 2505 C C . ILE A 1 304 ? 7.075 1.642 -25.289 1.00 87.88 304 ILE A C 1
ATOM 2507 O O . ILE A 1 304 ? 7.880 1.687 -26.218 1.00 87.88 304 ILE A O 1
ATOM 2511 N N . ASN A 1 305 ? 7.270 0.864 -24.220 1.00 87.31 305 ASN A N 1
ATOM 2512 C CA . ASN A 1 305 ? 8.489 0.074 -24.055 1.00 87.31 305 ASN A CA 1
ATOM 2513 C C . ASN A 1 305 ? 8.613 -1.039 -25.117 1.00 87.31 305 ASN A C 1
ATOM 2515 O O . ASN A 1 305 ? 9.711 -1.265 -25.617 1.00 87.31 305 ASN A O 1
ATOM 2519 N N . VAL A 1 306 ? 7.509 -1.668 -25.544 1.00 87.25 306 VAL A N 1
ATOM 2520 C CA . VAL A 1 306 ? 7.523 -2.634 -26.664 1.00 87.25 306 VAL A CA 1
ATOM 2521 C C . VAL A 1 306 ? 7.951 -1.967 -27.973 1.00 87.25 306 VAL A C 1
ATOM 2523 O O . VAL A 1 306 ? 8.833 -2.481 -28.651 1.00 87.25 306 VAL A O 1
ATOM 2526 N N . ILE A 1 307 ? 7.410 -0.786 -28.295 1.00 88.25 307 ILE A N 1
ATOM 2527 C CA . ILE A 1 307 ? 7.820 -0.029 -29.491 1.00 88.25 307 ILE A CA 1
ATOM 2528 C C . ILE A 1 307 ? 9.316 0.310 -29.437 1.00 88.25 307 ILE A C 1
ATOM 2530 O O . ILE A 1 307 ? 10.007 0.238 -30.454 1.00 88.25 307 ILE A O 1
ATOM 2534 N N . TRP A 1 308 ? 9.830 0.686 -28.264 1.00 85.56 308 TRP A N 1
ATOM 2535 C CA . TRP A 1 308 ? 11.259 0.945 -28.085 1.00 85.56 308 TRP A CA 1
ATOM 2536 C C . TRP A 1 308 ? 12.109 -0.303 -28.295 1.00 85.56 308 TRP A C 1
ATOM 2538 O O . TRP A 1 308 ? 13.127 -0.207 -28.976 1.00 85.56 308 TRP A O 1
ATOM 2548 N N . ARG A 1 309 ? 11.687 -1.458 -27.773 1.00 88.00 309 ARG A N 1
ATOM 2549 C CA . ARG A 1 309 ? 12.379 -2.732 -27.990 1.00 88.00 309 ARG A CA 1
ATOM 2550 C C . ARG A 1 309 ? 12.454 -3.073 -29.476 1.00 88.00 309 ARG A C 1
ATOM 2552 O O . ARG A 1 309 ? 13.548 -3.272 -29.992 1.00 88.00 309 ARG A O 1
ATOM 2559 N N . ASP A 1 310 ? 11.323 -3.029 -30.178 1.00 87.94 310 ASP A N 1
ATOM 2560 C CA . ASP A 1 310 ? 11.256 -3.396 -31.596 1.00 87.94 310 ASP A CA 1
ATOM 2561 C C . ASP A 1 310 ? 12.140 -2.464 -32.460 1.00 87.94 310 ASP A C 1
ATOM 2563 O O . ASP A 1 310 ? 12.832 -2.911 -33.377 1.00 87.94 310 ASP A O 1
ATOM 2567 N N . ARG A 1 311 ? 12.212 -1.165 -32.120 1.00 86.00 311 ARG A N 1
ATOM 2568 C CA . ARG A 1 311 ? 13.144 -0.213 -32.757 1.00 86.00 311 ARG A CA 1
ATOM 2569 C C . ARG A 1 311 ? 14.611 -0.556 -32.483 1.00 86.00 311 ARG A C 1
ATOM 2571 O O . ARG A 1 311 ? 15.435 -0.458 -33.390 1.00 86.00 311 ARG A O 1
ATOM 2578 N N . MET A 1 312 ? 14.947 -0.951 -31.257 1.00 84.62 312 MET A N 1
ATOM 2579 C CA . MET A 1 312 ? 16.319 -1.308 -30.871 1.00 84.62 312 MET A CA 1
ATOM 2580 C C . MET A 1 312 ? 16.796 -2.628 -31.483 1.00 84.62 312 MET A C 1
ATOM 2582 O O . MET A 1 312 ? 17.999 -2.793 -31.700 1.00 84.62 312 MET A O 1
ATOM 2586 N N . ASP A 1 313 ? 15.876 -3.550 -31.760 1.00 83.31 313 ASP A N 1
ATOM 2587 C CA . ASP A 1 313 ? 16.176 -4.795 -32.464 1.00 83.31 313 ASP A CA 1
ATOM 2588 C C . ASP A 1 313 ? 16.395 -4.558 -33.961 1.00 83.31 313 ASP A C 1
ATOM 2590 O O . ASP A 1 313 ? 17.251 -5.212 -34.556 1.00 83.31 313 ASP A O 1
ATOM 2594 N N . SER A 1 314 ? 15.695 -3.578 -34.549 1.00 83.06 314 SER A N 1
ATOM 2595 C CA . SER A 1 314 ? 15.858 -3.211 -35.962 1.00 83.06 314 SER A CA 1
ATOM 2596 C C . SER A 1 314 ? 17.190 -2.516 -36.285 1.00 83.06 314 SER A C 1
ATOM 2598 O O . SER A 1 314 ? 17.743 -2.739 -37.358 1.00 83.06 314 SER A O 1
ATOM 2600 N N . ASP A 1 315 ? 17.735 -1.710 -35.365 1.00 79.38 315 ASP A N 1
ATOM 2601 C CA . ASP A 1 315 ? 18.988 -0.962 -35.559 1.00 79.38 315 ASP A CA 1
ATOM 2602 C C . ASP A 1 315 ? 19.925 -1.156 -34.358 1.00 79.38 315 ASP A C 1
ATOM 2604 O O . ASP A 1 315 ? 20.104 -0.284 -33.501 1.00 79.38 315 ASP A O 1
ATOM 2608 N N . GLN A 1 316 ? 20.515 -2.350 -34.269 1.00 71.75 316 GLN A N 1
ATOM 2609 C CA . GLN A 1 316 ? 21.320 -2.744 -33.111 1.00 71.75 316 GLN A CA 1
ATOM 2610 C C . GLN A 1 316 ? 22.591 -1.904 -32.928 1.00 71.75 316 GLN A C 1
ATOM 2612 O O . GLN A 1 316 ? 23.048 -1.757 -31.795 1.00 71.75 316 GLN A O 1
ATOM 2617 N N . SER A 1 317 ? 23.145 -1.337 -34.004 1.00 68.69 317 SER A N 1
ATOM 2618 C CA . SER A 1 317 ? 24.361 -0.512 -33.969 1.00 68.69 317 SER A CA 1
ATOM 2619 C C . SER A 1 317 ? 24.173 0.833 -33.273 1.00 68.69 317 SER A C 1
ATOM 2621 O O . SER A 1 317 ? 25.134 1.411 -32.769 1.00 68.69 317 SER A O 1
ATOM 2623 N N . ARG A 1 318 ? 22.942 1.351 -33.245 1.00 74.50 318 ARG A N 1
ATOM 2624 C CA . ARG A 1 318 ? 22.658 2.722 -32.812 1.00 74.50 318 ARG A CA 1
ATOM 2625 C C . ARG A 1 318 ? 22.407 2.865 -31.311 1.00 74.50 318 ARG A C 1
ATOM 2627 O O . ARG A 1 318 ? 22.456 3.979 -30.782 1.00 74.50 318 ARG A O 1
ATOM 2634 N N . TYR A 1 319 ? 22.126 1.769 -30.609 1.00 76.19 319 TYR A N 1
ATOM 2635 C CA . TYR A 1 319 ? 21.684 1.802 -29.214 1.00 76.19 319 TYR A CA 1
ATOM 2636 C C . TYR A 1 319 ? 22.675 1.123 -28.269 1.00 76.19 319 TYR A C 1
ATOM 2638 O O . TYR A 1 319 ? 23.118 0.002 -28.501 1.00 76.19 319 TYR A O 1
ATOM 2646 N N . SER A 1 320 ? 22.984 1.797 -27.158 1.00 80.88 320 SER A N 1
ATOM 2647 C CA . SER A 1 320 ? 23.852 1.251 -26.114 1.00 80.88 320 SER A CA 1
ATOM 2648 C C . SER A 1 320 ? 23.191 0.091 -25.363 1.00 80.88 320 SER A C 1
ATOM 2650 O O . SER A 1 320 ? 21.967 0.027 -25.222 1.00 80.88 320 SER A O 1
ATOM 2652 N N . LEU A 1 321 ? 24.019 -0.803 -24.814 1.00 82.00 321 LEU A N 1
ATOM 2653 C CA . LEU A 1 321 ? 23.565 -1.953 -24.025 1.00 82.00 321 LEU A CA 1
ATOM 2654 C C . LEU A 1 321 ? 22.713 -1.534 -22.814 1.00 82.00 321 LEU A C 1
ATOM 2656 O O . LEU A 1 321 ? 21.699 -2.164 -22.532 1.00 82.00 321 LEU A O 1
ATOM 2660 N N . ALA A 1 322 ? 23.078 -0.426 -22.160 1.00 79.31 322 ALA A N 1
ATOM 2661 C CA . ALA A 1 322 ? 22.336 0.138 -21.032 1.00 79.31 322 ALA A CA 1
ATOM 2662 C C . ALA A 1 322 ? 20.876 0.477 -21.393 1.00 79.31 322 ALA A C 1
ATOM 2664 O O . ALA A 1 322 ? 19.967 0.213 -20.612 1.00 79.31 322 ALA A O 1
ATOM 2665 N N . ARG A 1 323 ? 20.624 0.987 -22.609 1.00 81.75 323 ARG A N 1
ATOM 2666 C CA . ARG A 1 323 ? 19.261 1.292 -23.081 1.00 81.75 323 ARG A CA 1
ATOM 2667 C C . ARG A 1 323 ? 18.428 0.031 -23.272 1.00 81.75 323 ARG A C 1
ATOM 2669 O O . ARG A 1 323 ? 17.271 0.001 -22.865 1.00 81.75 323 ARG A O 1
ATOM 2676 N N . LYS A 1 324 ? 19.020 -1.009 -23.867 1.00 82.75 324 LYS A N 1
ATOM 2677 C CA . LYS A 1 324 ? 18.350 -2.305 -24.047 1.00 82.75 324 LYS A CA 1
ATOM 2678 C C . LYS A 1 324 ? 18.000 -2.926 -22.697 1.00 82.75 324 LYS A C 1
ATOM 2680 O O . LYS A 1 324 ? 16.876 -3.378 -22.510 1.00 82.75 324 LYS A O 1
ATOM 2685 N N . PHE A 1 325 ? 18.934 -2.872 -21.746 1.00 82.50 325 PHE A N 1
ATOM 2686 C CA . PHE A 1 325 ? 18.710 -3.366 -20.390 1.00 82.50 325 PHE A CA 1
ATOM 2687 C C . PHE A 1 325 ? 17.551 -2.634 -19.697 1.00 82.50 325 PHE A C 1
ATOM 2689 O O . PHE A 1 325 ? 16.668 -3.287 -19.151 1.00 82.50 325 PHE A O 1
ATOM 2696 N N . GLN A 1 326 ? 17.484 -1.303 -19.812 1.00 82.38 326 GLN A N 1
ATOM 2697 C CA . GLN A 1 326 ? 16.404 -0.498 -19.231 1.00 82.38 326 GLN A CA 1
ATOM 2698 C C . GLN A 1 326 ? 15.018 -0.844 -19.796 1.00 82.38 326 GLN A C 1
ATOM 2700 O O . GLN A 1 326 ? 14.044 -0.938 -19.047 1.00 82.38 326 GLN A O 1
ATOM 2705 N N . VAL A 1 327 ? 14.911 -1.017 -21.118 1.00 85.00 327 VAL A N 1
ATOM 2706 C CA . VAL A 1 327 ? 13.642 -1.372 -21.774 1.00 85.00 327 VAL A CA 1
ATOM 2707 C C . VAL A 1 327 ? 13.196 -2.766 -21.360 1.00 85.00 327 VAL A C 1
ATOM 2709 O O . VAL A 1 327 ? 12.041 -2.951 -20.983 1.00 85.00 327 VAL A O 1
ATOM 2712 N N . GLU A 1 328 ? 14.109 -3.736 -21.377 1.00 83.44 328 GLU A N 1
ATOM 2713 C CA . GLU A 1 328 ? 13.822 -5.101 -20.939 1.00 83.44 328 GLU A CA 1
ATOM 2714 C C . GLU A 1 328 ? 13.440 -5.157 -19.455 1.00 83.44 328 GLU A C 1
ATOM 2716 O O . GLU A 1 328 ? 12.499 -5.861 -19.085 1.00 83.44 328 GLU A O 1
ATOM 2721 N N . GLU A 1 329 ? 14.100 -4.371 -18.599 1.00 81.06 329 GLU A N 1
ATOM 2722 C CA . GLU A 1 329 ? 13.733 -4.231 -17.189 1.00 81.06 329 GLU A CA 1
ATOM 2723 C C . GLU A 1 329 ? 12.309 -3.677 -17.038 1.00 81.06 329 GLU A C 1
ATOM 2725 O O . GLU A 1 329 ? 11.507 -4.238 -16.289 1.00 81.06 329 GLU A O 1
ATOM 2730 N N . ASN A 1 330 ? 11.964 -2.608 -17.761 1.00 83.06 330 ASN A N 1
ATOM 2731 C CA . ASN A 1 330 ? 10.634 -2.002 -17.703 1.00 83.06 330 ASN A CA 1
ATOM 2732 C C . ASN A 1 330 ? 9.546 -2.948 -18.229 1.00 83.06 330 ASN A C 1
ATOM 2734 O O . ASN A 1 330 ? 8.495 -3.078 -17.602 1.00 83.06 330 ASN A O 1
ATOM 2738 N N . ILE A 1 331 ? 9.791 -3.648 -19.340 1.00 82.12 331 ILE A N 1
ATOM 2739 C CA . ILE A 1 331 ? 8.865 -4.654 -19.881 1.00 82.12 331 ILE A CA 1
ATOM 2740 C C . ILE A 1 331 ? 8.683 -5.797 -18.883 1.00 82.12 331 ILE A C 1
ATOM 2742 O O . ILE A 1 331 ? 7.549 -6.197 -18.616 1.00 82.12 331 ILE A O 1
ATOM 2746 N N . ARG A 1 332 ? 9.775 -6.302 -18.297 1.00 76.94 332 ARG A N 1
ATOM 2747 C CA . ARG A 1 332 ? 9.734 -7.353 -17.274 1.00 76.94 332 ARG A CA 1
ATOM 2748 C C . ARG A 1 332 ? 8.946 -6.903 -16.056 1.00 76.94 332 ARG A C 1
ATOM 2750 O O . ARG A 1 332 ? 8.077 -7.637 -15.602 1.00 76.94 332 ARG A O 1
ATOM 2757 N N . TYR A 1 333 ? 9.216 -5.700 -15.558 1.00 75.38 333 TYR A N 1
ATOM 2758 C CA . TYR A 1 333 ? 8.491 -5.114 -14.441 1.00 75.38 333 TYR A CA 1
ATOM 2759 C C . TYR A 1 333 ? 6.984 -5.061 -14.726 1.00 75.38 333 TYR A C 1
ATOM 2761 O O . TYR A 1 333 ? 6.181 -5.528 -13.919 1.00 75.38 333 TYR A O 1
ATOM 2769 N N . LEU A 1 334 ? 6.603 -4.532 -15.891 1.00 73.19 334 LEU A N 1
ATOM 2770 C CA . LEU A 1 334 ? 5.205 -4.387 -16.280 1.00 73.19 334 LEU A CA 1
ATOM 2771 C C . LEU A 1 334 ? 4.538 -5.755 -16.470 1.00 73.19 334 LEU A C 1
ATOM 2773 O O . LEU A 1 334 ? 3.447 -5.961 -15.960 1.00 73.19 334 LEU A O 1
ATOM 2777 N N . LEU A 1 335 ? 5.196 -6.735 -17.092 1.00 67.12 335 LEU A N 1
ATOM 2778 C CA . LEU A 1 335 ? 4.661 -8.097 -17.235 1.00 67.12 335 LEU A CA 1
ATOM 2779 C C . LEU A 1 335 ? 4.502 -8.818 -15.893 1.00 67.12 335 LEU A C 1
ATOM 2781 O O . LEU A 1 335 ? 3.455 -9.409 -15.638 1.00 67.12 335 LEU A O 1
ATOM 2785 N N . SER A 1 336 ? 5.512 -8.745 -15.022 1.00 60.12 336 SER A N 1
ATOM 2786 C CA . SER A 1 336 ? 5.472 -9.339 -13.682 1.00 60.12 336 SER A CA 1
ATOM 2787 C C . SER A 1 336 ? 4.394 -8.705 -12.796 1.00 60.12 336 SER A C 1
ATOM 2789 O O . SER A 1 336 ? 3.926 -9.353 -11.862 1.00 60.12 336 SER A O 1
ATOM 2791 N N . ARG A 1 337 ? 3.979 -7.458 -13.074 1.00 58.97 337 ARG A N 1
ATOM 2792 C CA . ARG A 1 337 ? 3.031 -6.706 -12.235 1.00 58.97 337 ARG A CA 1
ATOM 2793 C C . ARG A 1 337 ? 1.663 -6.431 -12.829 1.00 58.97 337 ARG A C 1
ATOM 2795 O O . ARG A 1 337 ? 0.766 -6.142 -12.047 1.00 58.97 337 ARG A O 1
ATOM 2802 N N . VAL A 1 338 ? 1.447 -6.590 -14.133 1.00 47.94 338 VAL A N 1
ATOM 2803 C CA . VAL A 1 338 ? 0.095 -6.567 -14.716 1.00 47.94 338 VAL A CA 1
ATOM 2804 C C . VAL A 1 338 ? -0.787 -7.606 -14.006 1.00 47.94 338 VAL A C 1
ATOM 2806 O O . VAL A 1 338 ? -1.916 -7.296 -13.663 1.00 47.94 338 VAL A O 1
ATOM 2809 N N . GLY A 1 339 ? -0.255 -8.767 -13.607 1.00 46.16 339 GLY A N 1
ATOM 2810 C CA . GLY A 1 339 ? -0.995 -9.711 -12.755 1.00 46.16 339 GLY A CA 1
ATOM 2811 C C . GLY A 1 339 ? -1.360 -9.169 -11.360 1.00 46.16 339 GLY A C 1
ATOM 2812 O O . GLY A 1 339 ? -2.471 -9.397 -10.899 1.00 46.16 339 GLY A O 1
ATOM 2813 N N . CYS A 1 340 ? -0.471 -8.422 -10.698 1.00 48.88 340 CYS A N 1
ATOM 2814 C CA . CYS A 1 340 ? -0.695 -7.877 -9.346 1.00 48.88 340 CYS A CA 1
ATOM 2815 C C . CYS A 1 340 ? -1.609 -6.638 -9.337 1.00 48.88 340 CYS A C 1
ATOM 2817 O O . CYS A 1 340 ? -2.366 -6.436 -8.395 1.00 48.88 340 CYS A O 1
ATOM 2819 N N . VAL A 1 341 ? -1.557 -5.822 -10.392 1.00 48.81 341 VAL A N 1
ATOM 2820 C CA . VAL A 1 341 ? -2.431 -4.656 -10.596 1.00 48.81 341 VAL A CA 1
ATOM 2821 C C . VAL A 1 341 ? -3.869 -5.095 -10.869 1.00 48.81 341 VAL A C 1
ATOM 2823 O O . VAL A 1 341 ? -4.785 -4.574 -10.244 1.00 48.81 341 VAL A O 1
ATOM 2826 N N . TYR A 1 342 ? -4.070 -6.147 -11.673 1.00 46.34 342 TYR A N 1
ATOM 2827 C CA . TYR A 1 342 ? -5.397 -6.742 -11.870 1.00 46.34 342 TYR A CA 1
ATOM 2828 C C . TYR A 1 342 ? -6.036 -7.211 -10.549 1.00 46.34 342 TYR A C 1
ATOM 2830 O O . TYR A 1 342 ? -7.251 -7.126 -10.412 1.00 46.34 342 TYR A O 1
ATOM 2838 N N . HIS A 1 343 ? -5.250 -7.648 -9.556 1.00 47.88 343 HIS A N 1
ATOM 2839 C CA . HIS A 1 343 ? -5.781 -8.020 -8.236 1.00 47.88 343 HIS A CA 1
ATOM 2840 C C . HIS A 1 343 ? -6.296 -6.815 -7.435 1.00 47.88 343 HIS A C 1
ATOM 2842 O O . HIS A 1 343 ? -7.275 -6.965 -6.710 1.00 47.88 343 HIS A O 1
ATOM 2848 N N . MET A 1 344 ? -5.676 -5.636 -7.577 1.00 50.84 344 MET A N 1
ATOM 2849 C CA . MET A 1 344 ? -6.108 -4.398 -6.910 1.00 50.84 344 MET A CA 1
ATOM 2850 C C . MET A 1 344 ? -7.271 -3.713 -7.651 1.00 50.84 344 MET A C 1
ATOM 2852 O O . MET A 1 344 ? -8.172 -3.177 -7.012 1.00 50.84 344 MET A O 1
ATOM 2856 N N . ASP A 1 345 ? -7.311 -3.795 -8.983 1.00 46.09 345 ASP A N 1
ATOM 2857 C CA . ASP A 1 345 ? -8.380 -3.205 -9.805 1.00 46.09 345 ASP A CA 1
ATOM 2858 C C . ASP A 1 345 ? -9.679 -4.037 -9.762 1.00 46.09 345 ASP A C 1
ATOM 2860 O O . ASP A 1 345 ? -10.778 -3.485 -9.684 1.00 46.09 345 ASP A O 1
ATOM 2864 N N . ILE A 1 346 ? -9.583 -5.375 -9.721 1.00 47.50 346 ILE A N 1
ATOM 2865 C CA . ILE A 1 346 ? -10.737 -6.268 -9.485 1.00 47.50 346 ILE A CA 1
ATOM 2866 C C . ILE A 1 346 ? -11.307 -6.060 -8.070 1.00 47.50 346 ILE A C 1
ATOM 2868 O O . ILE A 1 346 ? -12.520 -6.141 -7.876 1.00 47.50 346 ILE A O 1
ATOM 2872 N N . LEU A 1 347 ? -10.451 -5.716 -7.100 1.00 47.00 347 LEU A N 1
ATOM 2873 C CA . LEU A 1 347 ? -10.829 -5.321 -5.737 1.00 47.00 347 LEU A CA 1
ATOM 2874 C C . LEU A 1 347 ? -11.809 -4.136 -5.750 1.00 47.00 347 LEU A C 1
ATOM 2876 O O . LEU A 1 347 ? -12.780 -4.150 -5.002 1.00 47.00 347 LEU A O 1
ATOM 2880 N N . LEU A 1 348 ? -11.605 -3.159 -6.641 1.00 48.62 348 LEU A N 1
ATOM 2881 C CA . LEU A 1 348 ? -12.436 -1.957 -6.779 1.00 48.62 348 LEU A CA 1
ATOM 2882 C C . LEU A 1 348 ? -13.761 -2.195 -7.512 1.00 48.62 348 LEU A C 1
ATOM 2884 O O . LEU A 1 348 ? -14.804 -1.740 -7.046 1.00 48.62 348 LEU A O 1
ATOM 2888 N N . VAL A 1 349 ? -13.756 -2.982 -8.590 1.00 43.34 349 VAL A N 1
ATOM 2889 C CA . VAL A 1 349 ? -14.982 -3.350 -9.334 1.00 43.34 349 VAL A CA 1
ATOM 2890 C C . VAL A 1 349 ? -15.927 -4.220 -8.489 1.00 43.34 349 VAL A C 1
ATOM 2892 O O . VAL A 1 349 ? -17.148 -4.204 -8.652 1.00 43.34 349 VAL A O 1
ATOM 2895 N N . ILE A 1 350 ? -15.389 -4.981 -7.535 1.00 46.06 350 ILE A N 1
ATOM 2896 C CA . ILE A 1 350 ? -16.200 -5.777 -6.613 1.00 46.06 350 ILE A CA 1
ATOM 2897 C C . ILE A 1 350 ? -16.831 -4.91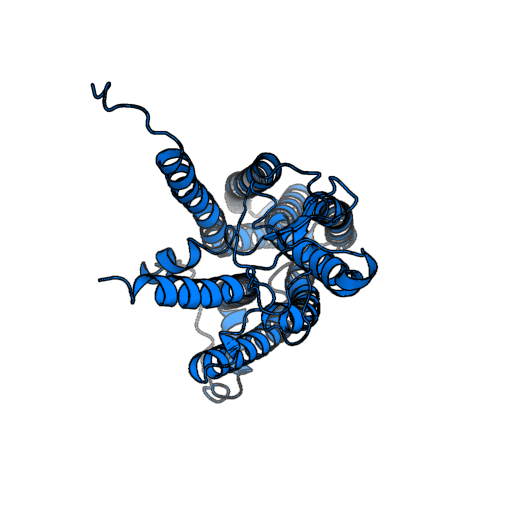1 -5.499 1.00 46.06 350 ILE A C 1
ATOM 2899 O O . ILE A 1 350 ? -17.956 -5.209 -5.077 1.00 46.06 350 ILE A O 1
ATOM 2903 N N . LEU A 1 351 ? -16.178 -3.817 -5.076 1.00 46.75 351 LEU A N 1
ATOM 2904 C CA . LEU A 1 351 ? -16.749 -2.830 -4.141 1.00 46.75 351 LEU A CA 1
ATOM 2905 C C . LEU A 1 351 ? -17.993 -2.145 -4.741 1.00 46.75 351 LEU A C 1
ATOM 2907 O O . LEU A 1 351 ? -18.987 -1.966 -4.036 1.00 46.75 351 LEU A O 1
ATOM 2911 N N . GLU A 1 352 ? -17.990 -1.880 -6.051 1.00 42.81 352 GLU A N 1
ATOM 2912 C CA . GLU A 1 352 ? -19.127 -1.327 -6.809 1.00 42.81 352 GLU A CA 1
ATOM 2913 C C . GLU A 1 352 ? -20.387 -2.216 -6.717 1.00 42.81 352 GLU A C 1
ATOM 2915 O O . GLU A 1 352 ? -21.499 -1.738 -6.479 1.00 42.81 352 GLU A O 1
ATOM 2920 N N . ARG A 1 353 ? -20.226 -3.545 -6.810 1.00 38.56 353 ARG A N 1
ATOM 2921 C CA . ARG A 1 353 ? -21.351 -4.498 -6.735 1.00 38.56 353 ARG A CA 1
ATOM 2922 C C . ARG A 1 353 ? -21.895 -4.720 -5.323 1.00 38.56 353 ARG A C 1
ATOM 2924 O O . ARG A 1 353 ? -23.055 -5.104 -5.180 1.00 38.56 353 ARG A O 1
ATOM 2931 N N . CYS A 1 354 ? -21.087 -4.514 -4.283 1.00 38.94 354 CYS A N 1
ATOM 2932 C CA . CYS A 1 354 ? -21.561 -4.552 -2.896 1.00 38.94 354 CYS A CA 1
ATOM 2933 C C . CYS A 1 354 ? -22.321 -3.265 -2.528 1.00 38.94 354 CYS A C 1
ATOM 2935 O O . CYS A 1 354 ? -23.292 -3.333 -1.776 1.00 38.94 354 CYS A O 1
ATOM 2937 N N . PHE A 1 355 ? -21.947 -2.126 -3.122 1.00 42.59 355 PHE A N 1
ATOM 2938 C CA . PHE A 1 355 ? -22.634 -0.845 -2.950 1.00 42.59 355 PHE A CA 1
ATOM 2939 C C . PHE A 1 355 ? -24.033 -0.828 -3.583 1.00 42.59 355 PHE A C 1
ATOM 2941 O O . PHE A 1 355 ? -24.980 -0.379 -2.945 1.00 42.59 355 PHE A O 1
ATOM 2948 N N . TYR A 1 356 ? -24.212 -1.419 -4.770 1.00 37.06 356 TYR A N 1
ATOM 2949 C CA . TYR A 1 356 ? -25.542 -1.521 -5.397 1.00 37.06 356 TYR A CA 1
ATOM 2950 C C . TYR A 1 356 ? -26.575 -2.234 -4.498 1.00 37.06 356 TYR A C 1
ATOM 2952 O O . TYR A 1 356 ? -27.758 -1.905 -4.497 1.00 37.06 356 TYR A O 1
ATOM 2960 N N . LYS A 1 357 ? -26.117 -3.172 -3.657 1.00 34.47 357 LYS A N 1
ATOM 2961 C CA . LYS A 1 357 ? -26.970 -3.891 -2.700 1.00 34.47 357 LYS A CA 1
ATOM 2962 C C . LYS A 1 357 ? -27.288 -3.086 -1.426 1.00 34.47 357 LYS A C 1
ATOM 2964 O O . LYS A 1 357 ? -28.212 -3.445 -0.700 1.00 34.47 357 LYS A O 1
ATOM 2969 N N . ARG A 1 358 ? -26.539 -2.010 -1.148 1.00 39.62 358 ARG A N 1
ATOM 2970 C CA . ARG A 1 358 ? -26.807 -1.048 -0.062 1.00 39.62 358 ARG A CA 1
ATOM 2971 C C . ARG A 1 358 ? -27.952 -0.102 -0.436 1.00 39.62 358 ARG A C 1
ATOM 2973 O O . ARG A 1 358 ? -28.813 0.134 0.403 1.00 39.62 358 ARG A O 1
ATOM 2980 N N . ASP A 1 359 ? -28.017 0.353 -1.688 1.00 35.53 359 ASP A N 1
ATOM 2981 C CA . ASP A 1 359 ? -29.113 1.216 -2.160 1.00 35.53 359 ASP A CA 1
ATOM 2982 C C . ASP A 1 359 ? -30.423 0.451 -2.403 1.00 35.53 359 ASP A C 1
ATOM 2984 O O . ASP A 1 359 ? -31.501 0.969 -2.102 1.00 35.53 359 ASP A O 1
ATOM 2988 N N . SER A 1 360 ? -30.363 -0.811 -2.848 1.00 32.50 360 SER A N 1
ATOM 2989 C CA . SER A 1 360 ? -31.574 -1.615 -3.092 1.00 32.50 360 SER A CA 1
ATOM 2990 C C . SER A 1 360 ? -32.357 -1.971 -1.822 1.00 32.50 360 SER A C 1
ATOM 2992 O O . SER A 1 360 ? -33.530 -2.313 -1.905 1.00 32.50 360 SER A O 1
ATOM 2994 N N . ASN A 1 361 ? -31.725 -1.912 -0.646 1.00 34.66 361 ASN A N 1
ATOM 2995 C CA . ASN A 1 361 ? -32.400 -2.143 0.637 1.00 34.66 361 ASN A CA 1
ATOM 2996 C C . ASN A 1 361 ? 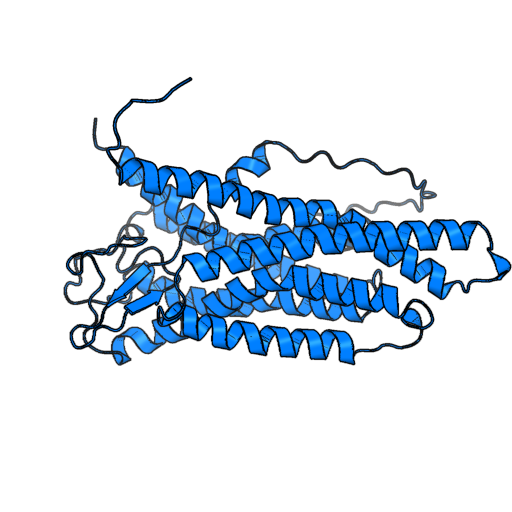-32.959 -0.854 1.265 1.00 34.66 361 ASN A C 1
ATOM 2998 O O . ASN A 1 361 ? -33.759 -0.945 2.192 1.00 34.66 361 ASN A O 1
ATOM 3002 N N . ASN A 1 362 ? -32.573 0.322 0.756 1.00 35.44 362 ASN A N 1
ATOM 3003 C CA . ASN A 1 362 ? -33.070 1.628 1.205 1.00 35.44 362 ASN A CA 1
ATOM 3004 C C . ASN A 1 362 ? -34.087 2.256 0.243 1.00 35.44 362 ASN A C 1
ATOM 3006 O O . ASN A 1 362 ? -34.645 3.311 0.537 1.00 35.44 362 ASN A O 1
ATOM 3010 N N . THR A 1 363 ? -34.367 1.609 -0.888 1.00 31.17 363 THR A N 1
ATOM 3011 C CA . THR A 1 363 ? -35.376 2.059 -1.844 1.00 31.17 363 THR A CA 1
ATOM 3012 C C . THR A 1 363 ? -36.367 0.941 -2.139 1.00 31.17 363 THR A C 1
ATOM 3014 O O . THR A 1 363 ? -36.174 0.100 -3.009 1.00 31.17 363 THR A O 1
ATOM 3017 N N . SER A 1 364 ? -37.497 0.962 -1.435 1.00 29.36 364 SER A N 1
ATOM 3018 C CA . SER A 1 364 ? -38.748 0.436 -1.975 1.00 29.36 364 SER A CA 1
ATOM 3019 C C . SER A 1 364 ? -39.151 1.304 -3.176 1.00 29.36 364 SER A C 1
ATOM 3021 O O . SER A 1 364 ? -39.922 2.252 -3.030 1.00 29.36 364 SER A O 1
ATOM 3023 N N . ILE A 1 365 ? -38.581 1.034 -4.350 1.00 27.20 365 ILE A N 1
ATOM 3024 C CA . ILE A 1 365 ? -39.056 1.577 -5.627 1.00 27.20 365 ILE A CA 1
ATOM 3025 C C . ILE A 1 365 ? -39.740 0.419 -6.371 1.00 27.20 365 ILE A C 1
ATOM 3027 O O . ILE A 1 365 ? -39.168 -0.668 -6.453 1.00 27.20 365 ILE A O 1
ATOM 3031 N N . PRO A 1 366 ? -40.991 0.606 -6.827 1.00 24.70 366 PRO A N 1
ATOM 3032 C CA . PRO A 1 366 ? -41.873 -0.470 -7.263 1.00 24.70 366 PRO A CA 1
ATOM 3033 C C . PRO A 1 366 ? -41.393 -1.142 -8.550 1.00 24.70 366 PRO A C 1
ATOM 3035 O O . PRO A 1 366 ? -40.826 -0.501 -9.435 1.00 24.70 366 PRO A O 1
ATOM 3038 N N . GLU A 1 367 ? -41.704 -2.434 -8.659 1.00 28.20 367 GLU A N 1
ATOM 3039 C CA . GLU A 1 367 ? -41.633 -3.239 -9.877 1.00 28.20 367 GLU A CA 1
ATOM 3040 C C . GLU A 1 367 ? -42.472 -2.613 -11.001 1.00 28.20 367 GLU A C 1
ATOM 3042 O O . GLU A 1 367 ? -43.619 -2.980 -11.225 1.00 28.20 367 GLU A O 1
ATOM 3047 N N . THR A 1 368 ? -41.911 -1.669 -11.743 1.00 31.52 368 THR A N 1
ATOM 3048 C CA . THR A 1 368 ? -42.415 -1.306 -13.068 1.00 31.52 368 THR A CA 1
ATOM 3049 C C . THR A 1 368 ? -41.251 -0.802 -13.904 1.00 31.52 368 THR A C 1
ATOM 3051 O O . THR A 1 368 ? -40.490 0.038 -13.439 1.00 31.52 368 THR A O 1
ATOM 3054 N N . PHE A 1 369 ? -41.176 -1.300 -15.140 1.00 26.81 369 PHE A N 1
ATOM 3055 C CA . PHE A 1 369 ? -40.161 -1.072 -16.179 1.00 26.81 369 PHE A CA 1
ATOM 3056 C C . PHE A 1 369 ? -39.042 -2.116 -16.283 1.00 26.81 369 PHE A C 1
ATOM 3058 O O . PHE A 1 369 ? -37.862 -1.848 -16.084 1.00 26.81 369 PHE A O 1
ATOM 3065 N N . ILE A 1 370 ? -39.458 -3.308 -16.722 1.00 26.89 370 ILE A N 1
ATOM 3066 C CA . ILE A 1 370 ? -38.688 -4.156 -17.637 1.00 26.89 370 ILE A CA 1
ATOM 3067 C C . ILE A 1 370 ? -39.374 -4.055 -19.006 1.00 26.89 370 ILE A C 1
ATOM 3069 O O . ILE A 1 370 ? -40.487 -4.562 -19.151 1.00 26.89 370 ILE A O 1
ATOM 3073 N N . VAL A 1 371 ? -38.720 -3.408 -19.976 1.00 29.67 371 VAL A N 1
ATOM 3074 C CA . VAL A 1 371 ? -38.685 -3.807 -21.398 1.00 29.67 371 VAL A CA 1
ATOM 3075 C C . VAL A 1 371 ? -37.275 -3.549 -21.899 1.00 29.67 371 VAL A C 1
ATOM 3077 O O . VAL A 1 371 ? -36.791 -2.416 -21.678 1.00 29.67 371 VAL A O 1
#

Foldseek 3Di:
DPPPVVVVVVVVLLLLLLLLLCLLVVVLVLVQVLDPVSVVLLQCPDPPRVPPPDDDPDDDDPDDDDDDDDPVVLVSLLRRPLRFWAWAAEPPDPWIFTFRHQKFLDQPCVDPVVVVVVVVSVVVLVVSVVSLVSSLVSLVVDPLDAPLLSVLSNVLSCLSVLLVVLVVLCVCRRNLVQHFAPDSPDMQGDSDDPDPVNHGYGHDPVSCVSSLVSRLSNQLSSQSVLCSLLLSLVVLVVLLVPLQCPRVDSPNVSSVVSVVVSSVPSNVVSVCVRRVVDPPVNVLVVSLVSLVSSLVSLVVSLVSLVVVQVVCVVCVPPDDPSSNSSSVSSNSVSVSCVVVSCSSNSSSVSVVVVVVVVVVVVDPDDPDDDD

pLDDT: mean 70.7, std 19.62, range [24.7, 95.69]